Protein AF-A0A536GJN2-F1 (afdb_monomer)

Structure (mmCIF, N/CA/C/O backbone):
data_AF-A0A536GJN2-F1
#
_entry.id   AF-A0A536GJN2-F1
#
loop_
_atom_site.group_PDB
_atom_site.id
_atom_site.type_symbol
_atom_site.label_atom_id
_atom_site.label_alt_id
_atom_site.label_comp_id
_atom_site.label_asym_id
_atom_site.label_entity_id
_atom_site.label_seq_id
_atom_site.pdbx_PDB_ins_code
_atom_site.Cartn_x
_atom_site.Cartn_y
_atom_site.Cartn_z
_atom_site.occupancy
_atom_site.B_iso_or_equiv
_atom_site.auth_seq_id
_atom_site.auth_comp_id
_atom_site.auth_asym_id
_atom_site.auth_atom_id
_atom_site.pdbx_PDB_model_num
ATOM 1 N N . THR A 1 1 ? -9.965 -2.228 3.117 1.00 90.81 1 THR A N 1
ATOM 2 C CA . THR A 1 1 ? -10.489 -0.917 2.659 1.00 90.81 1 THR A CA 1
ATOM 3 C C . THR A 1 1 ? -9.369 -0.199 1.925 1.00 90.81 1 THR A C 1
ATOM 5 O O . THR A 1 1 ? -8.337 -0.822 1.730 1.00 90.81 1 THR A O 1
ATOM 8 N N . GLY A 1 2 ? -9.561 1.052 1.494 1.00 89.31 2 GLY A N 1
ATOM 9 C CA . GLY A 1 2 ? -8.434 1.968 1.272 1.00 89.31 2 GLY A CA 1
ATOM 10 C C . GLY A 1 2 ? -8.169 2.811 2.528 1.00 89.31 2 GLY A C 1
ATOM 11 O O . GLY A 1 2 ? -9.076 2.950 3.358 1.00 89.31 2 GLY A O 1
ATOM 12 N N . GLY A 1 3 ? -6.974 3.389 2.655 1.00 91.62 3 GLY A N 1
ATOM 13 C CA . GLY A 1 3 ? -6.518 4.104 3.854 1.00 91.62 3 GLY A CA 1
ATOM 14 C C . GLY A 1 3 ? -7.229 5.434 4.126 1.00 91.62 3 GLY A C 1
ATOM 15 O O . GLY A 1 3 ? -7.443 5.795 5.279 1.00 91.62 3 GLY A O 1
ATOM 16 N N . GLY A 1 4 ? -7.690 6.143 3.089 1.00 93.06 4 GLY A N 1
ATOM 17 C CA . GLY A 1 4 ? -8.359 7.448 3.237 1.00 93.06 4 GLY A CA 1
ATOM 18 C C . GLY A 1 4 ? -9.552 7.454 4.215 1.00 93.06 4 GLY A C 1
ATOM 19 O O . GLY A 1 4 ? -9.583 8.289 5.117 1.00 93.06 4 GLY A O 1
ATOM 20 N N . PRO A 1 5 ? -10.521 6.524 4.099 1.00 95.75 5 PRO A N 1
ATOM 21 C CA . PRO A 1 5 ? -11.582 6.334 5.091 1.00 95.75 5 PRO A CA 1
ATOM 22 C C . PRO A 1 5 ? -11.101 6.085 6.531 1.00 95.75 5 PRO A C 1
ATOM 24 O O . PRO A 1 5 ? -11.725 6.594 7.459 1.00 95.75 5 PRO A O 1
ATOM 27 N N . PHE A 1 6 ? -10.005 5.342 6.722 1.00 96.75 6 PHE A N 1
ATOM 28 C CA . PHE A 1 6 ? -9.405 5.115 8.041 1.00 96.75 6 PHE A CA 1
ATOM 29 C C . PHE A 1 6 ? -8.799 6.413 8.600 1.00 96.75 6 PHE A C 1
ATOM 31 O O . PHE A 1 6 ? -9.119 6.799 9.721 1.00 96.75 6 PHE A O 1
ATOM 38 N N . GLU A 1 7 ? -8.012 7.138 7.800 1.00 95.31 7 GLU A N 1
ATOM 39 C CA . GLU A 1 7 ? -7.419 8.430 8.178 1.00 95.31 7 GLU A CA 1
ATOM 40 C C . GLU A 1 7 ? -8.494 9.457 8.581 1.00 95.31 7 GLU A C 1
ATOM 42 O O . GLU A 1 7 ? -8.398 10.109 9.623 1.00 95.31 7 GLU A O 1
ATOM 47 N N . VAL A 1 8 ? -9.588 9.542 7.812 1.00 95.75 8 VAL A N 1
ATOM 48 C CA . VAL A 1 8 ? -10.746 10.391 8.144 1.00 95.75 8 VAL A CA 1
ATOM 49 C C . VAL A 1 8 ? -11.408 9.960 9.457 1.00 95.75 8 VAL A C 1
ATOM 51 O O . VAL A 1 8 ? -11.747 10.821 10.272 1.00 95.75 8 VAL A O 1
ATOM 54 N N . ALA A 1 9 ? -11.581 8.656 9.695 1.00 96.44 9 ALA A N 1
ATOM 55 C CA . ALA A 1 9 ? -12.164 8.154 10.937 1.00 96.44 9 ALA A CA 1
ATOM 56 C C . ALA A 1 9 ? -11.278 8.460 12.156 1.00 96.44 9 ALA A C 1
ATOM 58 O O . ALA A 1 9 ? -11.794 8.889 13.189 1.00 96.44 9 ALA A O 1
ATOM 59 N N . VAL A 1 10 ? -9.955 8.315 12.033 1.00 95.50 10 VAL A N 1
ATOM 60 C CA . VAL A 1 10 ? -8.992 8.681 13.084 1.00 95.50 10 VAL A CA 1
ATOM 61 C C . VAL A 1 10 ? -9.057 10.179 13.385 1.00 95.50 10 VAL A C 1
ATOM 63 O O . VAL A 1 10 ? -9.263 10.556 14.540 1.00 95.50 10 VAL A O 1
ATOM 66 N N . ALA A 1 11 ? -8.976 11.038 12.364 1.00 94.62 11 ALA A N 1
ATOM 67 C CA . ALA A 1 11 ? -9.005 12.493 12.532 1.00 94.62 11 ALA A CA 1
ATOM 68 C C . ALA A 1 11 ? -10.330 13.031 13.114 1.00 94.62 11 ALA A C 1
ATOM 70 O O . ALA A 1 11 ? -10.356 14.119 13.689 1.00 94.62 11 ALA A O 1
ATOM 71 N N . GLN A 1 12 ? -11.429 12.278 12.993 1.00 95.81 12 GLN A N 1
ATOM 72 C CA . GLN A 1 12 ? -12.734 12.606 13.586 1.00 95.81 12 GLN A CA 1
ATOM 73 C C . GLN A 1 12 ? -12.992 11.916 14.942 1.00 95.81 12 GLN A C 1
ATOM 75 O O . GLN A 1 12 ? -14.068 12.083 15.524 1.00 95.81 12 GLN A O 1
ATOM 80 N N . GLY A 1 13 ? -12.041 11.128 15.458 1.00 95.81 13 GLY A N 1
ATOM 81 C CA . G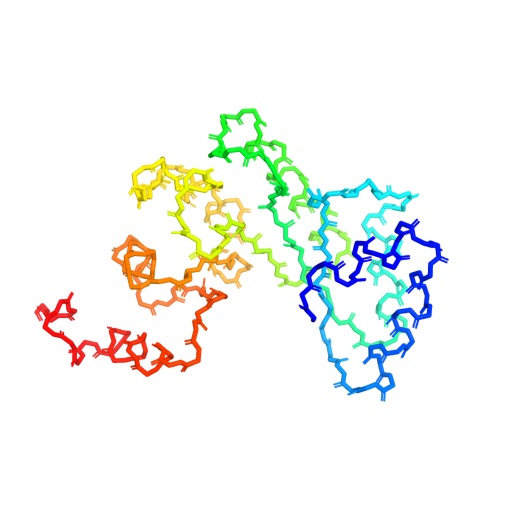LY A 1 13 ? -12.214 10.352 16.691 1.00 95.81 13 GLY A CA 1
ATOM 82 C C . GLY A 1 13 ? -13.281 9.253 16.585 1.00 95.81 13 GLY A C 1
ATOM 83 O O . GLY A 1 13 ? -13.889 8.898 17.588 1.00 95.81 13 GLY A O 1
ATOM 84 N N . GLN A 1 14 ? -13.536 8.748 15.374 1.00 97.50 14 GLN A N 1
ATOM 85 C CA . GLN A 1 14 ? -14.553 7.739 15.042 1.00 97.50 14 GLN A CA 1
ATOM 86 C C . GLN A 1 14 ? -13.942 6.376 14.665 1.00 97.50 14 GLN A C 1
ATOM 88 O O . GLN A 1 14 ? -14.593 5.580 13.991 1.00 97.50 14 GLN A O 1
ATOM 93 N N . LEU A 1 15 ? -12.691 6.100 15.059 1.00 97.00 15 LEU A N 1
ATOM 94 C CA . LEU A 1 15 ? -11.979 4.880 14.660 1.00 97.00 15 LEU A CA 1
ATOM 95 C C . LEU A 1 15 ? -12.752 3.604 15.031 1.00 97.00 15 LEU A C 1
ATOM 97 O O . LEU A 1 15 ? -12.965 2.772 14.159 1.00 97.00 15 LEU A O 1
ATOM 101 N N . GLU A 1 16 ? -13.230 3.463 16.270 1.00 98.06 16 GLU A N 1
ATOM 102 C CA . G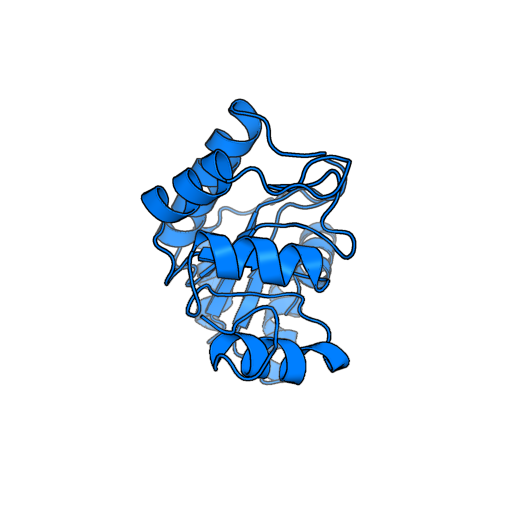LU A 1 16 ? -14.002 2.277 16.681 1.00 98.06 16 GLU A CA 1
ATOM 103 C C . GLU A 1 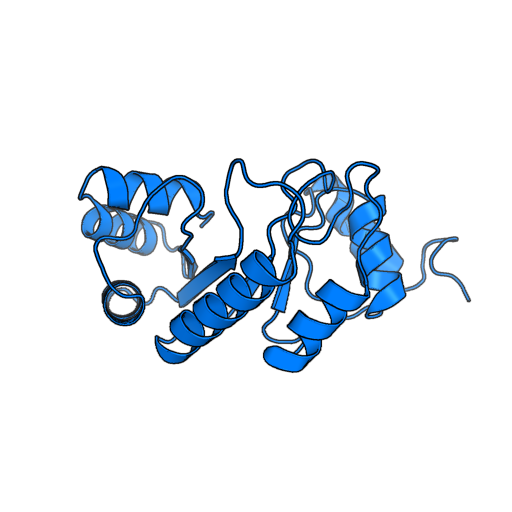16 ? -15.256 2.074 15.818 1.00 98.06 16 GLU A C 1
ATOM 105 O O . GLU A 1 16 ? -15.437 0.995 15.263 1.00 98.06 16 GLU A O 1
ATOM 110 N N . ALA A 1 17 ? -16.043 3.131 15.589 1.00 98.44 17 ALA A N 1
ATOM 111 C CA . ALA A 1 17 ? -17.248 3.077 14.758 1.00 98.44 17 ALA A CA 1
ATOM 112 C C . ALA A 1 17 ? -16.954 2.776 13.272 1.00 98.44 17 ALA A C 1
ATOM 114 O O . ALA A 1 17 ? -17.776 2.172 12.585 1.00 98.44 17 ALA A O 1
ATOM 115 N N . TYR A 1 18 ? -15.782 3.172 12.762 1.00 98.25 18 TYR A N 1
ATOM 116 C CA . TYR A 1 18 ? -15.304 2.777 11.433 1.00 98.25 18 TYR A CA 1
ATOM 117 C C . TYR A 1 18 ? -14.934 1.290 11.374 1.00 98.25 18 TYR A C 1
ATOM 119 O O . TYR A 1 18 ? -15.240 0.628 10.382 1.00 98.25 18 TYR A O 1
ATOM 127 N N . LEU A 1 19 ? -14.304 0.758 12.425 1.00 98.50 19 LEU A N 1
ATOM 128 C CA . LEU A 1 19 ? -13.967 -0.662 12.521 1.00 98.50 19 LEU A CA 1
ATOM 129 C C . LEU A 1 19 ? -15.234 -1.522 12.668 1.00 98.50 19 LEU A C 1
ATOM 131 O O . LEU A 1 19 ? -15.365 -2.513 11.954 1.00 98.50 19 LEU A O 1
ATOM 135 N N . ASP A 1 20 ? -16.185 -1.107 13.512 1.00 98.69 20 ASP A N 1
ATOM 136 C CA . ASP A 1 20 ? -17.512 -1.731 13.640 1.00 98.69 20 ASP A CA 1
ATOM 137 C C . ASP A 1 20 ? -18.207 -1.797 12.269 1.00 98.69 20 ASP A C 1
ATOM 139 O O . ASP A 1 20 ? -18.578 -2.873 11.804 1.00 98.69 20 ASP A O 1
ATOM 143 N N . LEU A 1 21 ? -18.282 -0.661 11.560 1.00 98.38 21 LEU A N 1
ATOM 144 C CA . LEU A 1 21 ? -18.875 -0.576 10.223 1.00 98.38 21 LEU A CA 1
ATOM 145 C C . LEU A 1 21 ? -18.157 -1.461 9.189 1.00 98.38 21 LEU A C 1
ATOM 147 O O . LEU A 1 21 ? -18.808 -2.000 8.296 1.00 98.38 21 LEU A O 1
ATOM 151 N N . CYS A 1 22 ? -16.832 -1.619 9.272 1.00 98.50 22 CYS A N 1
ATOM 152 C CA . CYS A 1 22 ? -16.108 -2.514 8.367 1.00 98.50 22 CYS A CA 1
ATOM 153 C C . CYS A 1 22 ? -16.500 -3.982 8.590 1.00 98.50 22 CYS A C 1
ATOM 155 O O . CYS A 1 22 ? -16.776 -4.686 7.616 1.00 98.50 22 CYS A O 1
ATOM 157 N N . ALA A 1 23 ? -16.576 -4.420 9.849 1.00 98.25 23 ALA A N 1
ATOM 158 C CA . ALA A 1 23 ? -16.984 -5.778 10.201 1.00 98.25 23 ALA A CA 1
ATOM 159 C C . ALA A 1 23 ? -18.462 -6.048 9.851 1.00 98.25 23 ALA A C 1
ATOM 161 O O . ALA A 1 23 ? -18.759 -7.055 9.208 1.00 98.25 23 ALA A O 1
ATOM 162 N N . ASP A 1 24 ? -19.372 -5.114 10.156 1.00 98.44 24 ASP A N 1
ATOM 163 C CA . ASP A 1 24 ? -20.803 -5.197 9.806 1.00 98.44 24 ASP A CA 1
ATOM 164 C C . ASP A 1 24 ? -21.046 -5.299 8.285 1.00 98.44 24 ASP A C 1
ATOM 166 O O . ASP A 1 24 ? -22.014 -5.917 7.837 1.00 98.44 24 ASP A O 1
ATOM 170 N N . LEU A 1 25 ? -20.161 -4.711 7.470 1.00 98.06 25 LEU A N 1
ATOM 171 C CA . LEU A 1 25 ? -20.189 -4.808 6.005 1.00 98.06 25 LEU A CA 1
ATOM 172 C C . LEU A 1 25 ? -19.527 -6.086 5.452 1.00 98.06 25 LEU A C 1
ATOM 174 O O . LEU A 1 25 ? -19.515 -6.279 4.234 1.00 98.06 25 LEU A O 1
ATOM 178 N N . GLY A 1 26 ? -18.977 -6.955 6.306 1.00 97.88 26 GLY A N 1
ATOM 179 C CA . GLY A 1 26 ? -18.289 -8.183 5.900 1.00 97.88 26 GLY A CA 1
ATOM 180 C C . GLY A 1 26 ? -16.928 -7.950 5.234 1.00 97.88 26 GLY A C 1
ATOM 181 O O . GLY A 1 26 ? -16.465 -8.794 4.465 1.00 97.88 26 GLY A O 1
ATOM 182 N N . ILE A 1 27 ? -16.285 -6.807 5.491 1.00 98.19 27 ILE A N 1
ATOM 183 C CA . ILE A 1 27 ? -14.902 -6.557 5.069 1.00 98.19 27 ILE A CA 1
ATOM 184 C C . ILE A 1 27 ? -13.978 -7.347 6.001 1.00 98.19 27 ILE A C 1
ATOM 186 O O . ILE A 1 27 ? -14.112 -7.245 7.210 1.00 98.19 27 ILE A O 1
ATOM 190 N N . THR A 1 28 ? -13.017 -8.096 5.456 1.00 97.75 28 THR A N 1
ATOM 191 C CA . THR A 1 28 ? -12.067 -8.902 6.254 1.00 97.75 28 THR A CA 1
ATOM 192 C C . THR A 1 28 ? -10.716 -8.225 6.485 1.00 97.75 28 THR A C 1
ATOM 194 O O . THR A 1 28 ? -9.928 -8.698 7.296 1.00 97.75 28 THR A O 1
ATOM 197 N N . ARG A 1 29 ? -10.413 -7.140 5.759 1.00 98.12 29 ARG A N 1
ATOM 198 C CA . ARG A 1 29 ? -9.131 -6.426 5.839 1.00 98.12 29 ARG A CA 1
ATOM 199 C C . ARG A 1 29 ? -9.313 -4.921 5.691 1.00 98.12 29 ARG A C 1
ATOM 201 O O . ARG A 1 29 ? -9.929 -4.453 4.724 1.00 98.12 29 ARG A O 1
ATOM 208 N N . ILE A 1 30 ? -8.739 -4.155 6.612 1.00 98.06 30 ILE A N 1
ATOM 209 C CA . ILE A 1 30 ? -8.630 -2.695 6.523 1.00 98.06 30 ILE A CA 1
ATOM 210 C C . ILE A 1 30 ? -7.241 -2.270 6.052 1.00 98.06 30 ILE A C 1
ATOM 212 O O . ILE A 1 30 ? -6.268 -3.003 6.209 1.00 98.06 30 ILE A O 1
ATOM 216 N N . GLU A 1 31 ? -7.167 -1.073 5.483 1.00 97.56 31 GLU A N 1
ATOM 217 C CA . GLU A 1 31 ? -5.908 -0.389 5.206 1.00 97.56 31 GLU A CA 1
ATOM 218 C C . GLU A 1 31 ? -5.743 0.774 6.181 1.00 97.56 31 GLU A C 1
ATOM 220 O O . GLU A 1 31 ? -6.648 1.598 6.326 1.00 97.56 31 GLU A O 1
ATOM 225 N N . CYS A 1 32 ? -4.594 0.814 6.847 1.00 96.44 32 CYS A N 1
ATOM 226 C CA . CYS A 1 32 ? -4.162 1.917 7.694 1.00 96.44 32 CYS A CA 1
ATOM 227 C C . CYS A 1 32 ? -3.077 2.729 6.970 1.00 96.44 32 CYS A C 1
ATOM 229 O O . CYS A 1 32 ? -2.330 2.181 6.166 1.00 96.44 32 CYS A O 1
ATOM 231 N N . GLY A 1 33 ? -2.951 4.019 7.276 1.00 91.44 33 GLY A N 1
ATOM 232 C CA . GLY A 1 33 ? -1.948 4.900 6.671 1.00 91.44 33 GLY A CA 1
ATOM 233 C C . GLY A 1 33 ? -1.790 6.205 7.451 1.00 91.44 33 GLY A C 1
ATOM 234 O O . GLY A 1 33 ? -2.646 6.536 8.269 1.00 91.44 33 GLY A O 1
ATOM 235 N N . GLU A 1 34 ? -0.705 6.934 7.186 1.00 85.44 34 GLU A N 1
ATOM 236 C CA . GLU A 1 34 ? -0.392 8.257 7.768 1.00 85.44 34 GLU A CA 1
ATOM 237 C C . GLU A 1 34 ? -0.169 9.287 6.645 1.00 85.44 34 GLU A C 1
ATOM 239 O O . GLU A 1 34 ? 0.819 10.021 6.600 1.00 85.44 34 GLU A O 1
ATOM 244 N N . GLY A 1 35 ? -1.066 9.267 5.656 1.00 83.12 35 GLY A N 1
ATOM 245 C CA . GLY A 1 35 ? -0.920 9.992 4.405 1.00 83.12 35 GLY A CA 1
ATOM 246 C C . GLY A 1 35 ? -1.114 11.502 4.540 1.00 83.12 35 GLY A C 1
ATOM 247 O O . GLY A 1 35 ? -0.343 12.286 3.989 1.00 83.12 35 GLY A O 1
ATOM 248 N N . PHE A 1 36 ? -2.162 11.906 5.250 1.00 82.81 36 PHE A N 1
ATOM 249 C CA . PHE A 1 36 ? -2.565 13.297 5.480 1.00 82.81 36 PHE A CA 1
ATOM 250 C C . PHE A 1 36 ? -3.034 13.552 6.924 1.00 82.81 36 PHE A C 1
ATOM 252 O O . PHE A 1 36 ? -3.508 14.647 7.234 1.00 82.81 36 PHE A O 1
ATOM 259 N N . THR A 1 37 ? -2.898 12.559 7.807 1.00 82.25 37 THR A N 1
ATOM 260 C CA . THR A 1 37 ? -3.274 12.619 9.226 1.00 82.25 37 THR A CA 1
ATOM 261 C C . THR A 1 37 ? -2.176 12.033 10.119 1.00 82.25 37 THR A C 1
ATOM 263 O O . THR A 1 37 ? -1.432 11.152 9.698 1.00 82.25 37 THR A O 1
ATOM 266 N N . GLU A 1 38 ? -2.071 12.533 11.353 1.00 83.75 38 GLU A N 1
ATOM 267 C CA . GLU A 1 38 ? -1.204 11.972 12.401 1.00 83.75 38 GLU A CA 1
ATOM 268 C C . GLU A 1 38 ? -1.977 10.931 13.224 1.00 83.75 38 GLU A C 1
ATOM 270 O O . GLU A 1 38 ? -3.132 11.173 13.593 1.00 83.75 38 GLU A O 1
ATOM 275 N N . LEU A 1 39 ? -1.351 9.804 13.583 1.00 87.31 39 LEU A N 1
ATOM 276 C CA . LEU A 1 39 ? -2.002 8.800 14.431 1.00 87.31 39 LEU A CA 1
ATOM 277 C C . LEU A 1 39 ? -1.863 9.106 15.937 1.00 87.31 39 LEU A C 1
ATOM 279 O O . LEU A 1 39 ? -0.759 9.065 16.484 1.00 87.31 39 LEU A O 1
ATOM 283 N N . PRO A 1 40 ? -2.976 9.293 16.680 1.00 88.69 40 PRO A N 1
ATOM 284 C CA . PRO A 1 40 ? -2.956 9.456 18.138 1.00 88.69 40 PRO A CA 1
ATOM 285 C C . PRO A 1 40 ? -2.749 8.124 18.886 1.00 88.69 40 PRO A C 1
ATOM 287 O O . PRO A 1 40 ? -2.658 8.096 20.117 1.00 88.69 40 PRO A O 1
ATOM 290 N N . HIS A 1 41 ? -2.709 7.002 18.164 1.00 90.75 41 HIS A N 1
ATOM 291 C CA . HIS A 1 41 ? -2.594 5.651 18.701 1.00 90.75 41 HIS A CA 1
ATOM 292 C C . HIS A 1 41 ? -1.422 4.919 18.051 1.00 90.75 41 HIS A C 1
ATOM 294 O O . HIS A 1 41 ? -1.175 5.049 16.857 1.00 90.75 41 HIS A O 1
ATOM 300 N N . LYS A 1 42 ? -0.711 4.103 18.835 1.00 95.56 42 LYS A N 1
ATOM 301 C CA . LYS A 1 42 ? 0.378 3.271 18.307 1.00 95.56 42 LYS A CA 1
ATOM 302 C C . LYS A 1 42 ? -0.190 2.149 17.422 1.00 95.56 42 LYS A C 1
ATOM 304 O O . LYS A 1 42 ? -1.256 1.632 17.770 1.00 95.56 42 LYS A O 1
ATOM 309 N N . PRO A 1 43 ? 0.548 1.676 16.397 1.00 97.00 43 PRO A N 1
ATOM 310 C CA . PRO A 1 43 ? 0.138 0.567 15.529 1.00 97.00 43 PRO A CA 1
ATOM 311 C C . PRO A 1 43 ? -0.466 -0.626 16.283 1.00 97.00 43 PRO A C 1
ATOM 313 O O . PRO A 1 43 ? -1.572 -1.056 15.977 1.00 97.00 43 PRO A O 1
ATOM 316 N N . ARG A 1 44 ? 0.184 -1.081 17.366 1.00 98.12 44 ARG A N 1
ATOM 317 C CA . ARG A 1 44 ? -0.290 -2.190 18.222 1.00 98.12 44 ARG A CA 1
ATOM 318 C C . ARG A 1 44 ? -1.700 -1.987 18.787 1.00 98.12 44 ARG A C 1
ATOM 320 O O . ARG A 1 44 ? -2.443 -2.953 18.896 1.00 98.12 44 ARG A O 1
ATOM 327 N N . THR A 1 45 ? -2.073 -0.760 19.148 1.00 97.88 45 THR A N 1
ATOM 328 C CA . THR A 1 45 ? -3.419 -0.450 19.656 1.00 97.88 45 THR A CA 1
ATOM 329 C C . THR A 1 45 ? -4.451 -0.506 18.530 1.00 97.88 45 THR A C 1
ATOM 331 O O . THR A 1 45 ? -5.532 -1.051 18.720 1.00 97.88 45 THR A O 1
ATOM 334 N N . ILE A 1 46 ? -4.102 0.004 17.346 1.00 97.62 46 ILE A N 1
ATOM 335 C CA . ILE A 1 46 ? -4.984 0.020 16.171 1.00 97.62 46 ILE A CA 1
ATOM 336 C C . ILE A 1 46 ? -5.223 -1.407 15.660 1.00 97.62 46 ILE A C 1
ATOM 338 O O . ILE A 1 46 ? -6.370 -1.807 15.476 1.00 97.62 46 ILE A O 1
ATOM 342 N N . VAL A 1 47 ? -4.155 -2.197 15.512 1.00 98.38 47 VAL A N 1
ATOM 343 C CA . VAL A 1 47 ? -4.231 -3.604 15.091 1.00 98.38 47 VAL A CA 1
ATOM 344 C C . VAL A 1 47 ? -4.997 -4.452 16.112 1.00 98.38 47 VAL A C 1
ATOM 346 O O . VAL A 1 47 ? -5.787 -5.299 15.711 1.00 98.38 47 VAL A O 1
ATOM 349 N N . GLN A 1 48 ? -4.857 -4.197 17.421 1.00 98.50 48 GLN A N 1
ATOM 350 C CA . GLN A 1 48 ? -5.671 -4.883 18.431 1.00 98.50 48 GLN A CA 1
ATOM 351 C C . GLN A 1 48 ? -7.172 -4.607 18.236 1.00 98.50 48 GLN A C 1
ATOM 353 O O . GLN A 1 48 ? -7.946 -5.556 18.151 1.00 98.50 48 GLN A O 1
ATOM 358 N N . MET A 1 49 ? -7.583 -3.339 18.104 1.00 98.31 49 MET A N 1
ATOM 359 C CA . MET A 1 49 ? -9.000 -2.979 17.918 1.00 98.31 49 MET A CA 1
ATOM 360 C C . MET A 1 49 ? -9.595 -3.530 16.610 1.00 98.31 49 MET A C 1
ATOM 362 O O . MET A 1 49 ? -10.806 -3.749 16.537 1.00 98.31 49 MET A O 1
ATOM 366 N N . ALA A 1 50 ? -8.760 -3.750 15.588 1.00 98.44 50 ALA A N 1
ATOM 367 C CA . ALA A 1 50 ? -9.132 -4.407 14.337 1.00 98.44 50 ALA A CA 1
ATOM 368 C C . ALA A 1 50 ? -9.273 -5.935 14.512 1.00 98.44 50 ALA A C 1
ATOM 370 O O . ALA A 1 50 ? -10.309 -6.502 14.168 1.00 98.44 50 ALA A O 1
ATOM 371 N N . HIS A 1 51 ? -8.292 -6.600 15.134 1.00 98.50 51 HIS A N 1
ATOM 372 C CA . HIS A 1 51 ? -8.337 -8.040 15.418 1.00 98.50 51 HIS A CA 1
ATOM 373 C C . HIS A 1 51 ? -9.481 -8.437 16.368 1.00 98.50 51 HIS A C 1
ATOM 375 O O . HIS A 1 51 ? -10.054 -9.512 16.209 1.00 98.50 51 HIS A O 1
ATOM 381 N N . GLU A 1 52 ? -9.880 -7.563 17.298 1.00 98.50 52 GLU A N 1
ATOM 382 C CA . GLU A 1 52 ? -11.080 -7.727 18.142 1.00 98.50 52 GLU A CA 1
ATOM 383 C C . GLU A 1 52 ? -12.398 -7.793 17.337 1.00 98.50 52 GLU A C 1
ATOM 385 O O . GLU A 1 52 ? -13.431 -8.178 17.883 1.00 98.50 52 GLU A O 1
ATOM 390 N N . ARG A 1 53 ? -12.357 -7.449 16.043 1.00 98.44 53 ARG A N 1
ATOM 391 C CA . ARG A 1 53 ? -13.472 -7.448 15.081 1.00 98.44 53 ARG A CA 1
ATOM 392 C C . ARG A 1 53 ? -13.209 -8.354 13.868 1.00 98.44 53 ARG A C 1
ATOM 394 O O . ARG A 1 53 ? -13.846 -8.196 12.833 1.00 98.44 53 ARG A O 1
ATOM 401 N N . GLU A 1 54 ? -12.241 -9.268 13.985 1.00 98.31 54 GLU A N 1
ATOM 402 C CA . GLU A 1 54 ? -11.798 -10.187 12.920 1.00 98.31 54 GLU A CA 1
ATOM 403 C C . GLU A 1 54 ? -11.267 -9.482 11.644 1.00 98.31 54 GLU A C 1
ATOM 405 O O . GLU A 1 54 ? -11.198 -10.085 10.573 1.00 98.31 54 GLU A O 1
ATOM 410 N N . LEU A 1 55 ? -10.837 -8.214 11.757 1.00 98.62 55 LEU A N 1
ATOM 411 C CA . LEU A 1 55 ? -10.267 -7.419 10.662 1.00 98.62 55 LEU A CA 1
ATOM 412 C C . LEU A 1 55 ? -8.740 -7.551 10.606 1.00 98.62 55 LEU A C 1
ATOM 414 O O . LEU A 1 55 ? -8.040 -7.056 11.489 1.00 98.62 55 LEU A O 1
ATOM 418 N N . GLU A 1 56 ? -8.210 -8.125 9.527 1.00 98.56 56 GLU A N 1
ATOM 419 C CA . GLU A 1 56 ? -6.786 -8.022 9.184 1.00 98.56 56 GLU A CA 1
ATOM 420 C C . GLU A 1 56 ? -6.389 -6.561 8.887 1.00 98.56 56 GLU A C 1
ATOM 422 O O . GLU A 1 56 ? -7.208 -5.757 8.431 1.00 98.56 56 GLU A O 1
ATOM 427 N N . VAL A 1 57 ? -5.106 -6.226 9.050 1.00 98.50 57 VAL A N 1
ATOM 428 C CA . VAL A 1 57 ? -4.567 -4.891 8.736 1.00 98.50 57 VAL A CA 1
ATOM 429 C C . VAL A 1 57 ? -3.477 -4.972 7.669 1.00 98.50 57 VAL A C 1
ATOM 431 O O . VAL A 1 57 ? -2.500 -5.700 7.838 1.00 98.50 57 VAL A O 1
ATOM 434 N N . GLN A 1 58 ? -3.601 -4.176 6.606 1.00 97.94 58 GLN A N 1
ATOM 435 C CA . GLN A 1 58 ? -2.470 -3.766 5.762 1.00 97.94 58 GLN A CA 1
ATOM 436 C C . GLN A 1 58 ? -2.093 -2.310 6.068 1.00 97.94 58 GLN A C 1
ATOM 438 O O . GLN A 1 58 ? -2.957 -1.529 6.470 1.00 97.94 58 GLN A O 1
ATOM 443 N N . TYR A 1 59 ? -0.824 -1.940 5.895 1.00 97.44 59 TYR A N 1
ATOM 444 C CA . TYR A 1 59 ? -0.347 -0.574 6.145 1.00 97.44 59 TYR A CA 1
ATOM 445 C C . TYR A 1 59 ? 0.270 0.061 4.896 1.00 97.44 59 TYR A C 1
ATOM 447 O O . TYR A 1 59 ? 1.121 -0.543 4.249 1.00 97.44 59 TYR A O 1
ATOM 455 N N . GLU A 1 60 ? -0.148 1.283 4.575 1.00 95.62 60 GLU A N 1
ATOM 456 C CA . GLU A 1 60 ? 0.315 2.068 3.433 1.00 95.62 60 GLU A CA 1
ATOM 457 C C . GLU A 1 60 ? 1.468 3.009 3.817 1.00 95.62 60 GLU A C 1
ATOM 459 O O . GLU A 1 60 ? 1.390 3.794 4.764 1.00 95.62 60 GLU A O 1
ATOM 464 N N . MET A 1 61 ? 2.549 2.938 3.045 1.00 91.44 61 MET A N 1
ATOM 465 C CA . MET A 1 61 ? 3.810 3.633 3.270 1.00 91.44 61 MET A CA 1
ATOM 466 C C . MET A 1 61 ? 3.985 4.725 2.213 1.00 91.44 61 MET A C 1
ATOM 468 O O . MET A 1 61 ? 4.441 4.479 1.094 1.00 91.44 61 MET A O 1
ATOM 472 N N . GLY A 1 62 ? 3.610 5.943 2.596 1.00 81.75 62 GLY A N 1
ATOM 473 C CA . GLY A 1 62 ? 3.628 7.142 1.765 1.00 81.75 62 GLY A CA 1
ATOM 474 C C . GLY A 1 62 ? 2.977 8.329 2.486 1.00 81.75 62 GLY A C 1
ATOM 475 O O . GLY A 1 62 ? 2.555 8.199 3.636 1.00 81.75 62 GLY A O 1
ATOM 476 N N . LYS A 1 63 ? 2.937 9.496 1.833 1.00 76.44 63 LYS A N 1
ATOM 477 C CA . LYS A 1 63 ? 2.369 10.759 2.348 1.00 76.44 63 LYS A CA 1
ATOM 478 C C . LYS A 1 63 ? 1.791 11.597 1.213 1.00 76.44 63 LYS A C 1
ATOM 480 O O . LYS A 1 63 ? 2.441 11.794 0.189 1.00 76.44 63 LYS A O 1
ATOM 485 N N . LYS A 1 64 ? 0.615 12.204 1.401 1.00 70.12 64 LYS A N 1
ATOM 486 C CA . LYS A 1 64 ? -0.336 12.635 0.336 1.00 70.12 64 LYS A CA 1
ATOM 487 C C . LYS A 1 64 ? -0.374 14.293 0.112 1.00 70.12 64 LYS A C 1
ATOM 489 O O . LYS A 1 64 ? -2.073 16.014 0.013 1.00 70.12 64 LYS A O 1
ATOM 494 N N . HIS A 1 65 ? 1.027 14.342 -0.085 1.00 70.19 65 HIS A N 1
ATOM 495 C CA . HIS A 1 65 ? 1.837 15.462 -0.644 1.00 70.19 65 HIS A CA 1
ATOM 496 C C . HIS A 1 65 ? 3.371 15.382 -0.622 1.00 70.19 65 HIS A C 1
ATOM 498 O O . HIS A 1 65 ? 3.990 16.302 -1.158 1.00 70.19 65 HIS A O 1
ATOM 504 N N . GLU A 1 66 ? 4.007 14.339 -0.080 1.00 73.94 66 GLU A N 1
ATOM 505 C CA . GLU A 1 66 ? 5.454 14.174 -0.299 1.00 73.94 66 GLU A CA 1
ATOM 506 C C . GLU A 1 66 ? 5.735 13.664 -1.727 1.00 73.94 66 GLU A C 1
ATOM 508 O O . GLU A 1 66 ? 4.834 13.186 -2.436 1.00 73.94 66 GLU A O 1
ATOM 513 N N . GLY A 1 67 ? 6.974 13.882 -2.174 1.00 84.00 67 GLY A N 1
ATOM 514 C CA . GLY A 1 67 ? 7.452 13.547 -3.515 1.00 84.00 67 GLY A CA 1
ATOM 515 C C . GLY A 1 67 ? 7.939 12.095 -3.626 1.00 84.00 67 GLY A C 1
ATOM 516 O O . GLY A 1 67 ? 7.472 11.228 -2.882 1.00 84.00 67 GLY A O 1
ATOM 517 N N . PRO A 1 68 ? 8.899 11.805 -4.525 1.00 88.12 68 PRO A N 1
ATOM 518 C CA . PRO A 1 68 ? 9.680 10.574 -4.443 1.00 88.12 68 PRO A CA 1
ATOM 519 C C . PRO A 1 68 ? 10.364 10.459 -3.074 1.00 88.12 68 PRO A C 1
ATOM 521 O O . PRO A 1 68 ? 10.681 11.479 -2.454 1.00 88.12 68 PRO A O 1
ATOM 524 N N . PHE A 1 69 ? 10.638 9.234 -2.630 1.00 90.50 69 PHE A N 1
ATOM 525 C CA . PHE A 1 69 ? 11.449 8.998 -1.439 1.00 90.50 69 PHE A CA 1
ATOM 526 C C . PHE A 1 69 ? 12.837 9.650 -1.567 1.00 90.50 69 PHE A C 1
ATOM 528 O O . PHE A 1 69 ? 13.415 9.740 -2.654 1.00 90.50 69 PHE A O 1
ATOM 535 N N . THR A 1 70 ? 13.385 10.062 -0.428 1.00 91.81 70 THR A N 1
ATOM 536 C CA . THR A 1 70 ? 14.820 10.291 -0.220 1.00 91.81 70 THR A CA 1
ATOM 537 C C . THR A 1 70 ? 15.370 9.149 0.634 1.00 91.81 70 THR A C 1
ATOM 539 O O . THR A 1 70 ? 14.591 8.365 1.166 1.00 91.81 70 THR A O 1
ATOM 542 N N . GLU A 1 71 ? 16.690 9.068 0.827 1.00 91.50 71 GLU A N 1
ATOM 543 C CA . GLU A 1 71 ? 17.288 8.144 1.811 1.00 91.50 71 GLU A CA 1
ATOM 544 C C . GLU A 1 71 ? 16.603 8.247 3.187 1.00 91.50 71 GLU A C 1
ATOM 546 O O . GLU A 1 71 ? 16.191 7.250 3.765 1.00 91.50 71 GLU A O 1
ATOM 551 N N . GLU A 1 72 ? 16.405 9.477 3.668 1.00 91.31 72 GLU A N 1
ATOM 552 C CA . GLU A 1 72 ? 15.821 9.777 4.977 1.00 91.31 72 GLU A CA 1
ATOM 553 C C . GLU A 1 72 ? 14.346 9.352 5.075 1.00 91.31 72 GLU A C 1
ATOM 555 O O . GLU A 1 72 ? 13.973 8.645 6.010 1.00 91.31 72 GLU A O 1
ATOM 560 N N . SER A 1 73 ? 13.501 9.713 4.098 1.00 91.44 73 SER A N 1
ATOM 561 C CA . SER A 1 73 ? 12.079 9.334 4.142 1.00 91.44 73 SER A CA 1
ATOM 562 C C . SER A 1 73 ? 11.830 7.859 3.807 1.00 91.44 73 SER A C 1
ATOM 564 O O . SER A 1 73 ? 10.806 7.312 4.223 1.00 91.44 73 SER A O 1
ATOM 566 N N . LEU A 1 74 ? 12.771 7.203 3.119 1.00 92.50 74 LEU A N 1
ATOM 567 C CA . LEU A 1 74 ? 12.791 5.758 2.894 1.00 92.50 74 LEU A CA 1
ATOM 568 C C . LEU A 1 74 ? 13.127 4.993 4.179 1.00 92.50 74 LEU A C 1
ATOM 570 O O . LEU A 1 74 ? 12.371 4.102 4.562 1.00 92.50 74 LEU A O 1
ATOM 574 N N . ASP A 1 75 ? 14.202 5.368 4.873 1.00 94.62 75 ASP A N 1
ATOM 575 C CA . ASP A 1 75 ? 14.602 4.732 6.132 1.00 94.62 75 ASP A CA 1
ATOM 576 C C . ASP A 1 75 ? 13.518 4.932 7.218 1.00 94.62 75 ASP A C 1
ATOM 578 O O . ASP A 1 75 ? 13.185 3.994 7.948 1.00 94.62 75 ASP A O 1
ATOM 582 N N . GLU A 1 76 ? 12.864 6.105 7.274 1.00 92.94 76 GLU A N 1
ATOM 583 C CA . GLU A 1 76 ? 11.665 6.292 8.105 1.00 92.94 76 GLU A CA 1
ATOM 584 C C . GLU A 1 76 ? 10.494 5.378 7.689 1.00 92.94 76 GLU A C 1
ATOM 586 O O . GLU A 1 76 ? 9.762 4.878 8.547 1.00 92.94 76 GLU A O 1
ATOM 591 N N . ALA A 1 77 ? 10.248 5.205 6.384 1.00 93.44 77 ALA A N 1
ATOM 592 C CA . ALA A 1 77 ? 9.153 4.371 5.886 1.00 93.44 77 ALA A CA 1
ATOM 593 C C . ALA A 1 77 ? 9.384 2.890 6.217 1.00 93.44 77 ALA A C 1
ATOM 595 O O . ALA A 1 77 ? 8.447 2.221 6.651 1.00 93.44 77 ALA A O 1
ATOM 596 N N . ILE A 1 78 ? 10.627 2.415 6.111 1.00 95.69 78 ILE A N 1
ATOM 597 C CA . ILE A 1 78 ? 11.047 1.073 6.528 1.00 95.69 78 ILE A CA 1
ATOM 598 C C . ILE A 1 78 ? 10.855 0.902 8.046 1.00 95.69 78 ILE A C 1
ATOM 600 O O . ILE A 1 78 ? 10.219 -0.056 8.489 1.00 95.69 78 ILE A O 1
ATOM 604 N N . ALA A 1 79 ? 11.297 1.868 8.859 1.00 96.12 79 ALA A N 1
ATOM 605 C CA . ALA A 1 79 ? 11.097 1.831 10.310 1.00 96.12 79 ALA A CA 1
ATOM 606 C C . ALA A 1 79 ? 9.606 1.816 10.713 1.00 96.12 79 ALA A C 1
ATOM 608 O O . ALA A 1 79 ? 9.222 1.100 11.643 1.00 96.12 79 ALA A O 1
ATOM 609 N N . ARG A 1 80 ? 8.745 2.557 9.997 1.00 95.12 80 ARG A N 1
ATOM 610 C CA . ARG A 1 80 ? 7.280 2.491 10.163 1.00 95.12 80 ARG A CA 1
ATOM 611 C C . ARG A 1 80 ? 6.721 1.131 9.735 1.00 95.12 80 ARG A C 1
ATOM 613 O O . ARG A 1 80 ? 5.919 0.569 10.475 1.00 95.12 80 ARG A O 1
ATOM 620 N N . GLY A 1 81 ? 7.159 0.583 8.600 1.00 96.56 81 GLY A N 1
ATOM 621 C CA . GLY A 1 81 ? 6.749 -0.735 8.104 1.00 96.56 81 GLY A CA 1
ATOM 622 C C . GLY A 1 81 ? 6.994 -1.845 9.128 1.00 96.56 81 GLY A C 1
ATOM 623 O O . GLY A 1 81 ? 6.053 -2.537 9.519 1.00 96.56 81 GLY A O 1
ATOM 624 N N . HIS A 1 82 ? 8.218 -1.936 9.663 1.00 98.00 82 HIS A N 1
ATOM 625 C CA . HIS A 1 82 ? 8.555 -2.875 10.743 1.00 98.00 82 HIS A CA 1
ATOM 626 C C . HIS A 1 82 ? 7.671 -2.683 11.981 1.00 98.00 82 HIS A C 1
ATOM 628 O O . HIS A 1 82 ? 7.141 -3.658 12.507 1.00 98.00 82 HIS A O 1
ATOM 634 N N . ALA A 1 83 ? 7.421 -1.441 12.411 1.00 97.62 83 ALA A N 1
ATOM 635 C CA . ALA A 1 83 ? 6.566 -1.157 13.568 1.00 97.62 83 ALA A CA 1
ATOM 636 C C . ALA A 1 83 ? 5.085 -1.561 13.378 1.00 97.62 83 ALA A C 1
ATOM 638 O O . ALA A 1 83 ? 4.386 -1.799 14.370 1.00 97.62 83 ALA A O 1
ATOM 639 N N . TRP A 1 84 ? 4.601 -1.651 12.134 1.00 98.06 84 TRP A N 1
ATOM 640 C CA . TRP A 1 84 ? 3.275 -2.187 11.804 1.00 98.06 84 TRP A CA 1
ATOM 641 C C . TRP A 1 84 ? 3.263 -3.717 11.694 1.00 98.06 84 TRP A C 1
ATOM 643 O O . TRP A 1 84 ? 2.319 -4.341 12.182 1.00 98.06 84 TRP A O 1
ATOM 653 N N . LEU A 1 85 ? 4.314 -4.344 11.158 1.00 98.06 85 LEU A N 1
ATOM 654 C CA . LEU A 1 85 ? 4.459 -5.808 11.183 1.00 98.06 85 LEU A CA 1
ATOM 655 C C . LEU A 1 85 ? 4.576 -6.338 12.626 1.00 98.06 85 LEU A C 1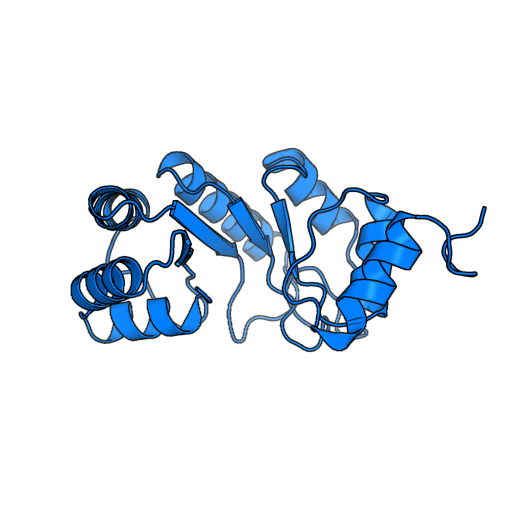
ATOM 657 O O . LEU A 1 85 ? 3.828 -7.235 13.011 1.00 98.06 85 LEU A O 1
ATOM 661 N N . ASP A 1 86 ? 5.390 -5.699 13.474 1.00 98.38 86 ASP A N 1
ATOM 662 C CA . ASP A 1 86 ? 5.509 -5.983 14.919 1.00 98.38 86 ASP A CA 1
ATOM 663 C C . ASP A 1 86 ? 4.192 -5.787 15.696 1.00 98.38 86 ASP A C 1
ATOM 665 O O . ASP A 1 86 ? 4.025 -6.295 16.814 1.00 98.38 86 ASP A O 1
ATOM 669 N N . ALA A 1 87 ? 3.255 -5.015 15.140 1.00 98.38 87 ALA A N 1
ATOM 670 C CA . ALA A 1 87 ? 1.913 -4.832 15.679 1.00 98.38 87 ALA A CA 1
ATOM 671 C C . ALA A 1 87 ? 0.925 -5.922 15.230 1.00 98.38 87 ALA A C 1
ATOM 673 O O . ALA A 1 87 ? -0.073 -6.123 15.921 1.00 98.38 87 ALA A O 1
ATOM 674 N N . GLY A 1 88 ? 1.214 -6.629 14.132 1.00 98.38 88 GLY A N 1
ATOM 675 C CA . GLY A 1 88 ? 0.372 -7.672 13.542 1.00 98.38 88 GLY A CA 1
ATOM 676 C C . GLY A 1 88 ? -0.247 -7.322 12.184 1.00 98.38 88 GLY A C 1
ATOM 677 O O . GLY A 1 88 ? -1.181 -8.006 11.776 1.00 98.38 88 GLY A O 1
ATOM 678 N N . ALA A 1 89 ? 0.227 -6.283 11.485 1.00 98.25 89 ALA A N 1
ATOM 679 C CA . ALA A 1 89 ? -0.152 -6.066 10.087 1.00 98.25 89 ALA A CA 1
ATOM 680 C C . ALA A 1 89 ? 0.358 -7.220 9.201 1.00 98.25 89 ALA A C 1
ATOM 682 O O . ALA A 1 89 ? 1.447 -7.746 9.420 1.00 98.25 89 ALA A O 1
ATOM 683 N N . VAL A 1 90 ? -0.426 -7.605 8.191 1.00 98.00 90 VAL A N 1
ATOM 684 C CA . VAL A 1 90 ? -0.168 -8.785 7.341 1.00 98.00 90 VAL A CA 1
ATOM 685 C C . VAL A 1 90 ? 0.420 -8.445 5.968 1.00 98.00 90 VAL A C 1
ATOM 687 O O . VAL A 1 90 ? 0.774 -9.345 5.211 1.00 98.00 90 VAL A O 1
ATOM 690 N N . GLN A 1 91 ? 0.481 -7.158 5.615 1.00 97.88 91 GLN A N 1
ATOM 691 C CA . GLN A 1 91 ? 0.925 -6.671 4.308 1.00 97.88 91 GLN A CA 1
ATOM 692 C C . GLN A 1 91 ? 1.330 -5.195 4.393 1.00 97.88 91 GLN A C 1
ATOM 694 O O . GLN A 1 91 ? 0.689 -4.415 5.103 1.00 97.88 91 GLN A O 1
ATOM 699 N N . LEU A 1 92 ? 2.363 -4.811 3.641 1.00 97.81 92 LEU A N 1
ATOM 700 C CA . LEU A 1 92 ? 2.834 -3.432 3.533 1.00 97.81 92 LEU A CA 1
ATOM 701 C C . LEU A 1 92 ? 2.677 -2.932 2.092 1.00 97.81 92 LEU A C 1
ATOM 703 O O . LEU A 1 92 ? 3.198 -3.549 1.166 1.00 97.81 92 LEU A O 1
ATOM 707 N N . VAL A 1 93 ? 1.967 -1.820 1.904 1.00 96.62 93 VAL A N 1
ATOM 708 C CA . VAL A 1 93 ? 1.697 -1.191 0.603 1.00 96.62 93 VAL A CA 1
ATOM 709 C C . VAL A 1 93 ? 2.641 -0.007 0.386 1.00 96.62 93 VAL A C 1
ATOM 711 O O . VAL A 1 93 ? 2.793 0.820 1.279 1.00 96.62 93 VAL A O 1
ATOM 714 N N . VAL A 1 94 ? 3.256 0.112 -0.791 1.00 94.50 94 VAL A N 1
ATOM 715 C CA . VAL A 1 94 ? 4.076 1.274 -1.187 1.00 94.50 94 VAL A CA 1
ATOM 716 C C . VAL A 1 94 ? 3.257 2.222 -2.069 1.00 94.50 94 VAL A C 1
ATOM 718 O O . VAL A 1 94 ? 2.809 1.811 -3.140 1.00 94.50 94 VAL A O 1
ATOM 721 N N . GLU A 1 95 ? 3.111 3.487 -1.655 1.00 91.94 95 GLU A N 1
ATOM 722 C CA . GLU A 1 95 ? 2.332 4.507 -2.382 1.00 91.94 95 GLU A CA 1
ATOM 723 C C . GLU A 1 95 ? 2.993 4.927 -3.716 1.00 91.94 95 GLU A C 1
ATOM 725 O O . GLU A 1 95 ? 4.175 5.277 -3.776 1.00 91.94 95 GLU A O 1
ATOM 730 N N . ALA A 1 96 ? 2.191 4.974 -4.782 1.00 92.50 96 ALA A N 1
ATOM 731 C CA . ALA A 1 96 ? 2.500 5.531 -6.101 1.00 92.50 96 ALA A CA 1
ATOM 732 C C . ALA A 1 96 ? 1.358 6.401 -6.691 1.00 92.50 96 ALA A C 1
ATOM 734 O O . ALA A 1 96 ? 1.556 7.057 -7.723 1.00 92.50 96 ALA A O 1
ATOM 735 N N . ARG A 1 97 ? 0.183 6.456 -6.038 1.00 89.50 97 ARG A N 1
ATOM 736 C CA . ARG A 1 97 ? -1.048 7.155 -6.467 1.00 89.50 97 ARG A CA 1
ATOM 737 C C . ARG A 1 97 ? -1.515 6.705 -7.860 1.00 89.50 97 ARG A C 1
ATOM 739 O O . ARG A 1 97 ? -1.007 5.757 -8.433 1.00 89.50 97 ARG A O 1
ATOM 746 N N . GLU A 1 98 ? -2.455 7.437 -8.460 1.00 89.75 98 GLU A N 1
ATOM 747 C CA . GLU A 1 98 ? -2.924 7.232 -9.846 1.00 89.75 98 GLU A CA 1
ATOM 748 C C . GLU A 1 98 ? -1.853 7.472 -10.933 1.00 89.75 98 GLU A C 1
ATOM 750 O O . GLU A 1 98 ? -1.996 7.024 -12.075 1.00 89.75 98 GLU A O 1
ATOM 755 N N . SER A 1 99 ? -0.801 8.241 -10.630 1.00 91.06 99 SER A N 1
ATOM 756 C CA . SER A 1 99 ? 0.184 8.667 -11.632 1.00 91.06 99 SER A CA 1
ATOM 757 C C . SER A 1 99 ? 1.372 7.720 -11.761 1.00 91.06 99 SER A C 1
ATOM 759 O O . SER A 1 99 ? 1.878 7.570 -12.874 1.00 91.06 99 SER A O 1
ATOM 761 N N . ALA A 1 100 ? 1.841 7.129 -10.655 1.00 93.62 100 ALA A N 1
ATOM 762 C CA . ALA A 1 100 ? 3.195 6.587 -10.534 1.00 93.62 100 ALA A CA 1
ATOM 763 C C . ALA A 1 100 ? 4.263 7.574 -11.053 1.00 93.62 100 ALA A C 1
ATOM 765 O O . ALA A 1 100 ? 5.128 7.217 -11.849 1.00 93.62 100 ALA A O 1
ATOM 766 N N . LYS A 1 101 ? 4.153 8.855 -10.659 1.00 93.81 101 LYS A N 1
ATOM 767 C CA . LYS A 1 101 ? 5.108 9.928 -11.003 1.00 93.81 101 LYS A CA 1
ATOM 768 C C . LYS A 1 101 ? 5.274 10.920 -9.864 1.00 93.81 101 LYS A C 1
ATOM 770 O O . LYS A 1 101 ? 4.282 11.509 -9.430 1.00 93.81 101 LYS A O 1
ATOM 775 N N . GLY A 1 102 ? 6.519 11.160 -9.461 1.00 92.38 102 GLY A N 1
ATOM 776 C CA . GLY A 1 102 ? 6.863 12.134 -8.426 1.00 92.38 102 GLY A CA 1
ATOM 777 C C . GLY A 1 102 ? 6.381 11.726 -7.033 1.00 92.38 102 GLY A C 1
ATOM 778 O O . GLY A 1 102 ? 5.957 12.588 -6.269 1.00 92.38 102 GLY A O 1
ATOM 779 N N . VAL A 1 103 ? 6.371 10.424 -6.733 1.00 92.19 103 VAL A N 1
ATOM 780 C CA . VAL A 1 103 ? 5.838 9.853 -5.487 1.00 92.19 103 VAL A CA 1
ATOM 781 C C . VAL A 1 103 ? 6.462 8.486 -5.207 1.00 92.19 103 VAL A C 1
ATOM 783 O O . VAL A 1 103 ? 6.626 7.681 -6.126 1.00 92.19 103 VAL A O 1
ATOM 786 N N . GLY A 1 104 ? 6.810 8.232 -3.943 1.00 91.31 104 GLY A N 1
ATOM 787 C CA . GLY A 1 104 ? 7.318 6.937 -3.490 1.00 91.31 104 GLY A CA 1
ATOM 788 C C . GLY A 1 104 ? 8.562 6.505 -4.269 1.00 91.31 104 GLY A C 1
ATOM 789 O O . GLY A 1 104 ? 9.558 7.226 -4.320 1.00 91.31 104 GLY A O 1
ATOM 790 N N . MET A 1 105 ? 8.509 5.338 -4.910 1.00 93.69 105 MET A N 1
ATOM 791 C CA . MET A 1 105 ? 9.619 4.816 -5.722 1.00 93.69 105 MET A CA 1
ATOM 792 C C . MET A 1 105 ? 9.740 5.454 -7.114 1.00 93.69 105 MET A C 1
ATOM 794 O O . MET A 1 105 ? 10.709 5.172 -7.818 1.00 93.69 105 MET A O 1
ATOM 798 N N . PHE A 1 106 ? 8.782 6.284 -7.538 1.00 96.00 106 PHE A N 1
ATOM 799 C CA . PHE A 1 106 ? 8.713 6.792 -8.907 1.00 96.00 106 PHE A CA 1
ATOM 80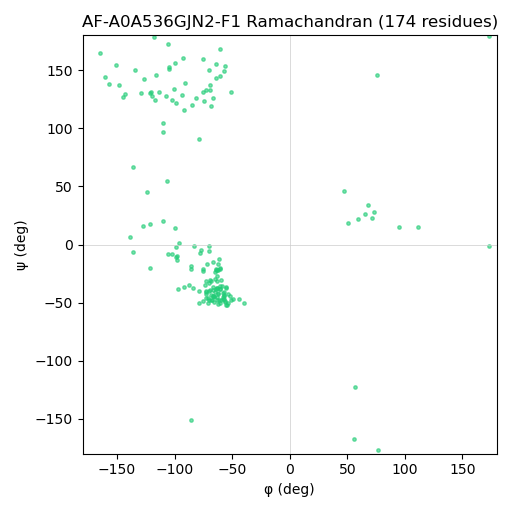0 C C . PHE A 1 106 ? 9.201 8.235 -9.042 1.00 96.00 106 PHE A C 1
ATOM 802 O O . PHE A 1 106 ? 8.655 9.166 -8.440 1.00 96.00 106 PHE A O 1
ATOM 809 N N . GLY A 1 107 ? 10.184 8.434 -9.924 1.00 94.38 107 GLY A N 1
ATOM 810 C CA . GLY A 1 107 ? 10.679 9.748 -10.326 1.00 94.38 107 GLY A CA 1
ATOM 811 C C . GLY A 1 107 ? 9.606 10.621 -10.988 1.00 94.38 107 GLY A C 1
ATOM 812 O O . GLY A 1 107 ? 8.524 10.163 -11.358 1.00 94.38 107 GLY A O 1
ATOM 813 N N . ASN A 1 108 ? 9.895 11.914 -11.162 1.00 93.06 108 ASN A N 1
ATOM 814 C CA . ASN A 1 108 ? 8.946 12.884 -11.739 1.00 93.06 108 ASN A CA 1
ATOM 815 C C . ASN A 1 108 ? 8.532 12.562 -13.192 1.00 93.06 108 ASN A C 1
ATOM 817 O O . ASN A 1 108 ? 7.486 13.010 -13.660 1.00 93.06 108 ASN A O 1
ATOM 821 N N . ASP A 1 109 ? 9.341 11.785 -13.910 1.00 93.38 109 ASP A N 1
ATOM 822 C CA . ASP A 1 109 ? 9.062 11.266 -15.249 1.00 93.38 109 ASP A CA 1
ATOM 823 C C . ASP A 1 109 ? 8.251 9.955 -15.245 1.00 93.38 109 ASP A C 1
ATOM 825 O O . ASP A 1 109 ? 7.614 9.639 -16.254 1.00 93.38 109 ASP A O 1
ATOM 829 N N . GLY A 1 110 ? 8.210 9.237 -14.120 1.00 93.69 110 GLY A N 1
ATOM 830 C CA . GLY A 1 110 ? 7.646 7.892 -13.973 1.00 93.69 110 GLY A CA 1
ATOM 831 C C . GLY A 1 110 ? 8.658 6.751 -14.101 1.00 93.69 110 GLY A C 1
ATOM 832 O O . GLY A 1 110 ? 8.249 5.607 -14.281 1.00 93.69 110 GLY A O 1
ATOM 833 N N . SER A 1 111 ? 9.960 7.038 -14.030 1.00 96.06 111 SER A N 1
ATOM 834 C CA . SER A 1 111 ? 10.994 6.009 -13.870 1.00 96.06 111 SER A CA 1
ATOM 835 C C . SER A 1 111 ? 10.925 5.376 -12.473 1.00 96.06 111 SER A C 1
ATOM 837 O O . SER A 1 111 ? 10.738 6.079 -11.479 1.00 96.06 111 SER A O 1
ATOM 839 N N . LEU A 1 112 ? 11.066 4.050 -12.391 1.00 97.25 112 LEU A N 1
ATOM 840 C CA . LEU A 1 112 ? 11.153 3.322 -11.123 1.00 97.25 112 LEU A CA 1
ATOM 841 C C . LEU A 1 112 ? 12.583 3.404 -10.573 1.00 97.25 112 LEU A C 1
ATOM 843 O O . LEU A 1 112 ? 13.530 3.018 -11.260 1.00 97.25 112 LEU A O 1
ATOM 847 N N . ASN A 1 113 ? 12.748 3.847 -9.326 1.00 96.81 113 ASN A N 1
ATOM 848 C CA . ASN A 1 113 ? 14.012 3.718 -8.609 1.00 96.81 113 ASN A CA 1
ATOM 849 C C . ASN A 1 113 ? 14.161 2.282 -8.080 1.00 96.81 113 ASN A C 1
ATOM 851 O O . ASN A 1 113 ? 13.727 1.960 -6.972 1.00 96.81 113 ASN A O 1
ATOM 855 N N . THR A 1 114 ? 14.776 1.422 -8.893 1.00 97.12 114 THR A N 1
ATOM 856 C CA . THR A 1 114 ? 14.982 0.000 -8.585 1.00 97.12 114 THR A CA 1
ATOM 857 C C . THR A 1 114 ? 15.742 -0.214 -7.280 1.00 97.12 114 THR A C 1
ATOM 859 O O . THR A 1 114 ? 15.297 -1.008 -6.467 1.00 97.12 114 THR A O 1
ATOM 862 N N . ALA A 1 115 ? 16.780 0.576 -6.989 1.00 97.00 115 ALA A N 1
ATOM 863 C CA . ALA A 1 115 ? 17.549 0.460 -5.745 1.00 97.00 115 ALA A CA 1
ATOM 864 C C . ALA A 1 115 ? 16.732 0.772 -4.471 1.00 97.00 115 ALA A C 1
ATOM 866 O O . ALA A 1 115 ? 17.111 0.365 -3.373 1.00 97.00 115 ALA A O 1
ATOM 867 N N . TYR A 1 116 ? 15.620 1.508 -4.588 1.00 95.50 116 TYR A N 1
ATOM 868 C CA . TYR A 1 116 ? 14.691 1.730 -3.472 1.00 95.50 116 TYR A CA 1
ATOM 869 C C . TYR A 1 116 ? 13.641 0.622 -3.398 1.00 95.50 116 TYR A C 1
ATOM 871 O O . TYR A 1 116 ? 13.269 0.213 -2.301 1.00 95.50 116 TYR A O 1
ATOM 879 N N . ALA A 1 117 ? 13.212 0.091 -4.546 1.00 95.81 117 ALA A N 1
ATOM 880 C CA . ALA A 1 117 ? 12.394 -1.114 -4.599 1.00 95.81 117 ALA A CA 1
ATOM 881 C C . ALA A 1 117 ? 13.125 -2.308 -3.959 1.00 95.81 117 ALA A C 1
ATOM 883 O O . ALA A 1 117 ? 12.554 -2.977 -3.099 1.00 95.81 117 ALA A O 1
ATOM 884 N N . ASP A 1 118 ? 14.392 -2.527 -4.322 1.00 97.50 118 ASP A N 1
ATOM 885 C CA . ASP A 1 118 ? 15.244 -3.600 -3.805 1.00 97.50 118 ASP A CA 1
ATOM 886 C C . ASP A 1 118 ? 15.359 -3.538 -2.280 1.00 97.50 118 ASP A C 1
ATOM 888 O O . ASP A 1 118 ? 15.096 -4.539 -1.623 1.00 97.50 118 ASP A O 1
ATOM 892 N N . ARG A 1 119 ? 15.607 -2.357 -1.692 1.00 95.69 119 ARG A N 1
ATOM 893 C CA . ARG A 1 119 ? 15.665 -2.200 -0.225 1.00 95.69 119 ARG A CA 1
ATOM 894 C C . ARG A 1 119 ? 14.368 -2.634 0.474 1.00 95.69 119 ARG A C 1
ATOM 896 O O . ARG A 1 119 ? 14.424 -3.315 1.490 1.00 95.69 119 ARG A O 1
ATOM 903 N N . PHE A 1 120 ? 13.195 -2.300 -0.074 1.00 93.94 120 PHE A N 1
ATOM 904 C CA . PHE A 1 120 ? 11.914 -2.786 0.466 1.00 93.94 120 PHE A CA 1
ATOM 905 C C . PHE A 1 120 ? 11.746 -4.309 0.303 1.00 93.94 120 PHE A C 1
ATOM 907 O O . PHE A 1 120 ? 11.185 -4.962 1.183 1.00 93.94 120 PHE A O 1
ATOM 914 N N . ALA A 1 121 ? 12.227 -4.888 -0.800 1.00 95.25 121 ALA A N 1
ATOM 915 C CA . ALA A 1 121 ? 12.197 -6.334 -1.018 1.00 95.25 121 ALA A CA 1
ATOM 916 C C . ALA A 1 121 ? 13.178 -7.094 -0.101 1.00 95.25 121 ALA A C 1
ATOM 918 O O . ALA A 1 121 ? 12.859 -8.203 0.323 1.00 95.25 121 ALA A O 1
ATOM 919 N N . GLU A 1 122 ? 14.325 -6.499 0.238 1.00 97.56 122 GLU A N 1
ATOM 920 C CA . GLU A 1 122 ? 15.314 -7.036 1.183 1.00 97.56 122 GLU A CA 1
ATOM 921 C C . GLU A 1 122 ? 14.831 -6.961 2.643 1.00 97.56 122 GLU A C 1
ATOM 923 O O . GLU A 1 122 ? 14.981 -7.934 3.381 1.00 97.56 122 GLU A O 1
ATOM 928 N N . GLU A 1 123 ? 14.214 -5.846 3.053 1.00 97.62 123 GLU A N 1
ATOM 929 C CA . GLU A 1 123 ? 13.735 -5.626 4.430 1.00 97.62 123 GLU A CA 1
ATOM 930 C C . GLU A 1 123 ? 12.469 -6.429 4.782 1.00 97.62 123 GLU A C 1
ATOM 932 O O . GLU A 1 123 ? 12.318 -6.869 5.923 1.00 97.62 123 GLU A O 1
ATOM 937 N N . PHE A 1 124 ? 11.554 -6.632 3.823 1.00 96.88 124 PHE A N 1
ATOM 938 C CA . PHE A 1 124 ? 10.229 -7.224 4.088 1.00 96.88 124 PHE A CA 1
ATOM 939 C C . PHE A 1 124 ? 9.917 -8.505 3.307 1.00 96.88 124 PHE A C 1
ATOM 941 O O . PHE A 1 124 ? 9.036 -9.265 3.711 1.00 96.88 124 PHE A O 1
ATOM 948 N N . GLY A 1 125 ? 10.609 -8.762 2.196 1.00 97.31 125 GLY A N 1
ATOM 949 C CA . GLY A 1 125 ? 10.266 -9.836 1.265 1.00 97.31 125 GLY A CA 1
ATOM 950 C C . GLY A 1 125 ? 9.060 -9.511 0.371 1.00 97.31 125 GLY A C 1
ATOM 951 O O . GLY A 1 125 ? 8.087 -8.873 0.777 1.00 97.31 125 GLY A O 1
ATOM 952 N N . LEU A 1 126 ? 9.102 -10.004 -0.870 1.00 96.50 126 LEU A N 1
ATOM 953 C CA . LEU A 1 126 ? 8.059 -9.768 -1.883 1.00 96.50 126 LEU A CA 1
ATOM 954 C C . LEU A 1 126 ? 6.700 -10.416 -1.552 1.00 96.50 126 LEU A C 1
ATOM 956 O O . LEU A 1 126 ? 5.691 -10.042 -2.146 1.00 96.50 126 LEU A O 1
ATOM 960 N N . ASP A 1 127 ? 6.649 -11.353 -0.600 1.00 95.94 127 ASP A N 1
ATOM 961 C CA . ASP A 1 127 ? 5.391 -11.936 -0.118 1.00 95.94 127 ASP A CA 1
ATOM 962 C C . ASP A 1 127 ? 4.589 -10.953 0.761 1.00 95.94 127 ASP A C 1
ATOM 964 O O . ASP A 1 127 ? 3.358 -10.977 0.747 1.00 95.94 127 ASP A O 1
ATOM 968 N N . ILE A 1 128 ? 5.277 -10.066 1.494 1.00 96.88 128 ILE A N 1
ATOM 969 C CA . ILE A 1 128 ? 4.677 -9.067 2.399 1.00 96.88 128 ILE A CA 1
ATOM 970 C C . ILE A 1 128 ? 4.556 -7.700 1.712 1.00 96.88 128 ILE A C 1
ATOM 972 O O . ILE A 1 128 ? 3.558 -7.001 1.914 1.00 96.88 128 ILE A O 1
ATOM 976 N N . ALA A 1 129 ? 5.547 -7.320 0.902 1.00 96.31 129 ALA A N 1
ATOM 977 C CA . ALA A 1 129 ? 5.544 -6.070 0.151 1.00 96.31 129 ALA A CA 1
ATOM 978 C C . ALA A 1 129 ? 4.548 -6.108 -1.024 1.00 96.31 129 ALA A C 1
ATOM 980 O O . ALA A 1 129 ? 4.517 -7.050 -1.813 1.00 96.31 129 ALA A O 1
ATOM 981 N N . MET A 1 130 ? 3.757 -5.048 -1.153 1.00 96.88 130 MET A N 1
ATOM 982 C CA . MET A 1 130 ? 2.753 -4.822 -2.191 1.00 96.88 130 MET A CA 1
ATOM 983 C C . MET A 1 130 ? 2.993 -3.432 -2.793 1.00 96.88 130 MET A C 1
ATOM 985 O O . MET A 1 130 ? 3.121 -2.454 -2.060 1.00 96.88 130 MET A O 1
ATOM 989 N N . PHE A 1 131 ? 3.049 -3.315 -4.117 1.00 97.44 131 PHE A N 1
ATOM 990 C CA . PHE A 1 131 ? 3.431 -2.062 -4.779 1.00 97.44 131 PHE A CA 1
ATOM 991 C C . PHE A 1 131 ? 2.249 -1.462 -5.551 1.00 97.44 131 PHE A C 1
ATOM 993 O O . PHE A 1 131 ? 1.604 -2.171 -6.329 1.00 97.44 131 PHE A O 1
ATOM 1000 N N . GLU A 1 132 ? 1.963 -0.164 -5.386 1.00 97.00 132 GLU A N 1
ATOM 1001 C CA . GLU A 1 132 ? 0.969 0.507 -6.231 1.00 97.00 132 GLU A CA 1
ATOM 1002 C C . GLU A 1 132 ? 1.450 0.590 -7.690 1.00 97.00 132 GLU A C 1
ATOM 1004 O O . GLU A 1 132 ? 2.525 1.111 -7.997 1.00 97.00 132 GLU A O 1
ATOM 1009 N N . ALA A 1 133 ? 0.620 0.091 -8.607 1.00 96.88 133 ALA A N 1
ATOM 1010 C CA . ALA A 1 133 ? 0.897 0.016 -10.037 1.00 96.88 133 ALA A CA 1
ATOM 1011 C C . ALA A 1 133 ? -0.331 0.461 -10.867 1.00 96.88 133 ALA A C 1
ATOM 1013 O O . ALA A 1 133 ? -0.947 -0.340 -11.584 1.00 96.88 133 ALA A O 1
ATOM 1014 N N . PRO A 1 134 ? -0.706 1.753 -10.786 1.00 95.88 134 PRO A N 1
ATOM 1015 C CA . PRO A 1 134 ? -1.938 2.315 -11.360 1.00 95.88 134 PRO A CA 1
ATOM 1016 C C . PRO A 1 134 ? -2.057 2.225 -12.888 1.00 95.88 134 PRO A C 1
ATOM 1018 O O . PRO A 1 134 ? -3.135 2.443 -13.442 1.00 95.88 134 PRO A O 1
ATOM 1021 N N . ASN A 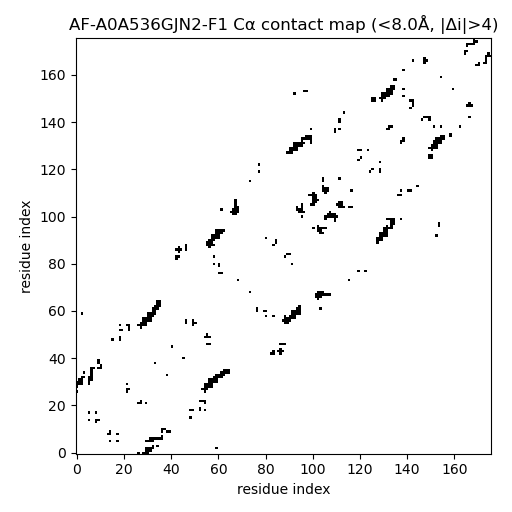1 135 ? -0.952 1.986 -13.600 1.00 95.00 135 ASN A N 1
ATOM 1022 C CA . ASN A 1 135 ? -0.893 2.101 -15.054 1.00 95.00 135 ASN A CA 1
ATOM 1023 C C . ASN A 1 135 ? 0.140 1.151 -15.676 1.00 95.00 135 ASN A C 1
ATOM 1025 O O . ASN A 1 135 ? 1.133 0.808 -15.037 1.00 95.00 135 ASN A O 1
ATOM 1029 N N . LYS A 1 136 ? -0.058 0.771 -16.947 1.00 93.06 136 LYS A N 1
ATOM 1030 C CA . LYS A 1 136 ? 0.861 -0.115 -17.690 1.00 93.06 136 LYS A CA 1
ATOM 1031 C C . LYS A 1 136 ? 2.368 0.148 -17.429 1.00 93.06 136 LYS A C 1
ATOM 1033 O O . LYS A 1 136 ? 3.047 -0.827 -17.123 1.00 93.06 136 LYS A O 1
ATOM 1038 N N . PRO A 1 137 ? 2.921 1.383 -17.503 1.00 94.75 137 PRO A N 1
ATOM 1039 C CA . PRO A 1 137 ? 4.339 1.626 -17.199 1.00 94.75 137 PRO A CA 1
ATOM 1040 C C . PRO A 1 137 ? 4.788 1.159 -15.806 1.00 94.75 137 PRO A C 1
ATOM 1042 O O . PRO A 1 137 ? 5.789 0.459 -15.702 1.00 94.75 137 PRO A O 1
ATOM 1045 N N . SER A 1 138 ? 4.043 1.498 -14.749 1.00 96.62 138 SER A N 1
ATOM 1046 C CA . SER A 1 138 ? 4.378 1.093 -13.372 1.00 96.62 138 SER A CA 1
ATOM 1047 C C . SER A 1 138 ? 4.209 -0.412 -13.145 1.00 96.62 138 SER A C 1
ATOM 1049 O O . SER A 1 138 ? 5.071 -1.042 -12.537 1.00 96.62 138 SER A O 1
ATOM 1051 N N . GLN A 1 139 ? 3.157 -1.010 -13.715 1.00 96.12 139 GLN A N 1
ATOM 1052 C CA . GLN A 1 139 ? 2.937 -2.463 -13.706 1.00 96.12 139 GLN A CA 1
ATOM 1053 C C . GLN A 1 139 ? 4.116 -3.209 -14.347 1.00 96.12 139 GLN A C 1
ATOM 1055 O O . GLN A 1 139 ? 4.587 -4.211 -13.811 1.00 96.12 139 GLN A O 1
ATOM 1060 N N . PHE A 1 140 ? 4.590 -2.716 -15.492 1.00 93.19 140 PHE A N 1
ATOM 1061 C CA . PHE A 1 140 ? 5.679 -3.326 -16.248 1.00 93.19 140 PHE A CA 1
ATOM 1062 C C . PHE A 1 140 ? 7.011 -3.167 -15.519 1.00 93.19 140 PHE A C 1
ATOM 1064 O O . PHE A 1 140 ? 7.679 -4.169 -15.303 1.00 93.19 140 PHE A O 1
ATOM 1071 N N . ALA A 1 141 ? 7.344 -1.965 -15.034 1.00 95.62 141 ALA A N 1
ATOM 1072 C CA . ALA A 1 141 ? 8.596 -1.717 -14.317 1.00 95.62 141 ALA A CA 1
ATOM 1073 C C . ALA A 1 141 ? 8.803 -2.680 -13.130 1.00 95.62 141 ALA A C 1
ATOM 1075 O O . ALA A 1 141 ? 9.890 -3.231 -12.969 1.00 95.62 141 ALA A O 1
ATOM 1076 N N . PHE A 1 142 ? 7.756 -2.956 -12.342 1.00 97.38 142 PHE A N 1
ATOM 1077 C CA . PHE A 1 142 ? 7.840 -3.945 -11.263 1.00 97.38 142 PHE A CA 1
ATOM 1078 C C . PHE A 1 142 ? 7.891 -5.398 -11.761 1.00 97.38 142 PHE A C 1
ATOM 1080 O O . PHE A 1 142 ? 8.638 -6.193 -11.197 1.00 97.38 142 PHE A O 1
ATOM 1087 N N . MET A 1 143 ? 7.128 -5.774 -12.797 1.00 95.06 143 MET A N 1
ATOM 1088 C CA . MET A 1 143 ? 7.134 -7.152 -13.324 1.00 95.06 143 MET A CA 1
ATOM 1089 C C . MET A 1 143 ? 8.381 -7.498 -14.153 1.00 95.06 143 MET A C 1
ATOM 1091 O O . MET A 1 143 ? 8.699 -8.678 -14.283 1.00 95.06 143 MET A O 1
ATOM 1095 N N . GLU A 1 144 ? 9.073 -6.503 -14.704 1.00 93.31 144 GLU A N 1
ATOM 1096 C CA . GLU A 1 144 ? 10.375 -6.637 -15.369 1.00 93.31 144 GLU A CA 1
ATOM 1097 C C . GLU A 1 144 ? 11.509 -6.723 -14.333 1.00 93.31 144 GLU A C 1
ATOM 1099 O O . GLU A 1 144 ? 12.406 -7.548 -14.482 1.00 93.31 144 GLU A O 1
ATOM 1104 N N . HIS A 1 145 ? 11.443 -5.932 -13.252 1.00 96.50 145 HIS A N 1
ATOM 1105 C CA . HIS A 1 145 ? 12.476 -5.891 -12.206 1.00 96.50 145 HIS A CA 1
ATOM 1106 C C . HIS A 1 145 ? 12.400 -7.066 -11.213 1.00 96.50 145 HIS A C 1
ATOM 1108 O O . HIS A 1 145 ? 13.390 -7.758 -10.992 1.00 96.50 145 HIS A O 1
ATOM 1114 N N . PHE A 1 146 ? 11.220 -7.342 -10.645 1.00 96.69 146 PHE A N 1
ATOM 1115 C CA . PHE A 1 146 ? 11.003 -8.426 -9.668 1.00 96.69 146 PHE A CA 1
ATOM 1116 C C . PHE A 1 146 ? 10.408 -9.707 -10.268 1.00 96.69 146 PHE A C 1
ATOM 1118 O O . PHE A 1 146 ? 10.194 -10.699 -9.565 1.00 96.69 146 PHE A O 1
ATOM 1125 N N . GLY A 1 147 ? 10.106 -9.709 -11.565 1.00 94.06 147 GLY A N 1
ATOM 1126 C CA . GLY A 1 147 ? 9.479 -10.843 -12.228 1.00 94.06 147 GLY A CA 1
ATOM 1127 C C . GLY A 1 147 ? 7.977 -10.991 -11.949 1.00 94.06 147 GLY A C 1
ATOM 1128 O O . GLY A 1 147 ? 7.314 -10.207 -11.270 1.00 94.06 147 GLY A O 1
ATOM 1129 N N . ARG A 1 148 ? 7.412 -12.065 -12.505 1.00 93.00 148 ARG A N 1
ATOM 1130 C CA . ARG A 1 148 ? 5.961 -12.254 -12.717 1.00 93.00 148 ARG A CA 1
ATOM 1131 C C . ARG A 1 148 ? 5.122 -12.480 -11.459 1.00 93.00 148 ARG A C 1
ATOM 1133 O O . ARG A 1 148 ? 3.897 -12.552 -11.565 1.00 93.00 148 ARG A O 1
ATOM 1140 N N . HIS A 1 149 ? 5.748 -12.607 -10.293 1.00 93.50 149 HIS A N 1
ATOM 1141 C CA . HIS A 1 149 ? 5.080 -12.929 -9.029 1.00 93.50 149 HIS A CA 1
ATOM 1142 C C . HIS A 1 149 ? 4.955 -11.737 -8.073 1.00 93.50 149 HIS A C 1
ATOM 1144 O O . HIS A 1 149 ? 4.203 -11.838 -7.113 1.00 93.50 149 HIS A O 1
ATOM 1150 N N . VAL A 1 150 ? 5.580 -10.591 -8.378 1.00 97.19 150 VAL A N 1
ATOM 1151 C CA . VAL A 1 150 ? 5.469 -9.359 -7.576 1.00 97.19 150 VAL A CA 1
ATOM 1152 C C . VAL A 1 150 ? 4.013 -8.976 -7.289 1.00 97.19 150 VAL A C 1
ATOM 1154 O O . VAL A 1 150 ? 3.173 -8.944 -8.198 1.00 97.19 150 VAL A O 1
ATOM 1157 N N . HIS A 1 151 ? 3.700 -8.679 -6.031 1.00 97.44 151 HIS A N 1
ATOM 1158 C CA . HIS A 1 151 ? 2.371 -8.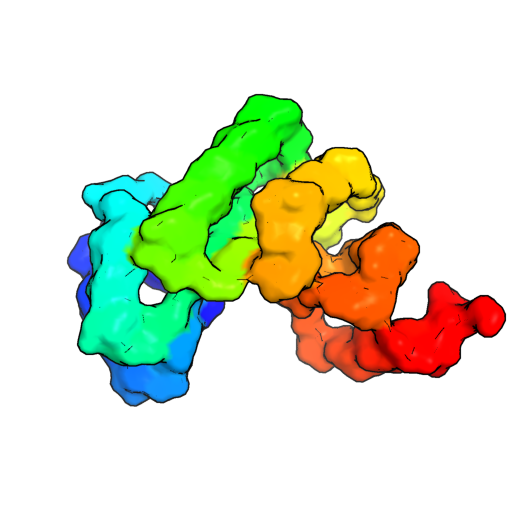241 -5.622 1.00 97.44 151 HIS A CA 1
ATOM 1159 C C . HIS A 1 151 ? 2.120 -6.787 -6.053 1.00 97.44 151 HIS A C 1
ATOM 1161 O O . HIS A 1 151 ? 2.883 -5.887 -5.712 1.00 97.44 151 HIS A O 1
ATOM 1167 N N . LEU A 1 152 ? 1.051 -6.564 -6.828 1.00 97.50 152 LEU A N 1
ATOM 1168 C CA . LEU A 1 152 ? 0.674 -5.251 -7.363 1.00 97.50 152 LEU A CA 1
ATOM 1169 C C . LEU A 1 152 ? -0.737 -4.863 -6.909 1.00 97.50 152 LEU A C 1
ATOM 1171 O O . LEU A 1 152 ? -1.675 -5.641 -7.102 1.00 97.50 152 LEU A O 1
ATOM 1175 N N . CYS A 1 153 ? -0.894 -3.648 -6.385 1.00 96.56 153 CYS A N 1
ATOM 1176 C CA . CYS A 1 153 ? -2.179 -3.045 -6.027 1.00 96.56 153 CYS A CA 1
ATOM 1177 C C . CYS A 1 153 ? -2.449 -1.765 -6.837 1.00 96.56 153 CYS A C 1
ATOM 1179 O O . CYS A 1 153 ? -1.681 -1.392 -7.724 1.00 96.56 153 CYS A O 1
ATOM 1181 N N . ASN A 1 154 ? -3.613 -1.151 -6.599 1.00 95.81 154 ASN A N 1
ATOM 1182 C CA . ASN A 1 154 ? -4.184 -0.046 -7.384 1.00 95.81 154 ASN A CA 1
ATOM 1183 C C . ASN A 1 154 ? -4.247 -0.294 -8.914 1.00 95.81 154 ASN A C 1
ATOM 1185 O O . ASN A 1 154 ? -4.404 0.620 -9.717 1.00 95.81 154 ASN A O 1
ATOM 1189 N N . VAL A 1 155 ? -4.157 -1.558 -9.346 1.00 96.75 155 VAL A N 1
ATOM 1190 C CA . VAL A 1 155 ? -4.342 -1.945 -10.748 1.00 96.75 155 VAL A CA 1
ATOM 1191 C C . VAL A 1 155 ? -5.807 -1.734 -11.119 1.00 96.75 155 VAL A C 1
ATOM 1193 O O . VAL A 1 155 ? -6.703 -2.357 -10.544 1.00 96.75 155 VAL A O 1
ATOM 1196 N N . ARG A 1 156 ? -6.052 -0.871 -12.107 1.00 94.94 156 ARG A N 1
ATOM 1197 C CA . ARG A 1 156 ? -7.403 -0.556 -12.584 1.00 94.94 156 ARG A CA 1
ATOM 1198 C C . ARG A 1 156 ? -8.122 -1.797 -13.115 1.00 94.94 156 ARG A C 1
ATOM 1200 O O . ARG A 1 156 ? -7.507 -2.671 -13.730 1.00 94.94 156 ARG A O 1
ATOM 1207 N N . LEU A 1 157 ? -9.438 -1.861 -12.910 1.00 95.50 157 LEU A N 1
ATOM 1208 C CA . L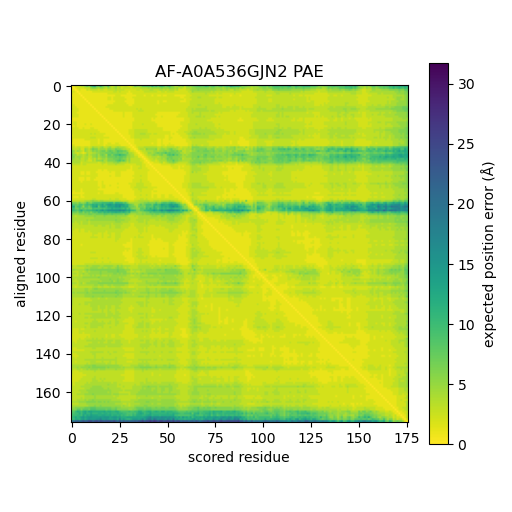EU A 1 157 ? -10.253 -3.046 -13.211 1.00 95.50 157 LEU A CA 1
ATOM 1209 C C . LEU A 1 157 ? -10.171 -3.462 -14.690 1.00 95.50 157 LEU A C 1
ATOM 1211 O O . LEU A 1 157 ? -10.132 -4.652 -14.998 1.00 95.50 157 LEU A O 1
ATOM 1215 N N . GLU A 1 158 ? -10.079 -2.493 -15.602 1.00 95.44 158 GLU A N 1
ATOM 1216 C CA . GLU A 1 158 ? -9.898 -2.710 -17.038 1.00 95.44 158 GLU A CA 1
ATOM 12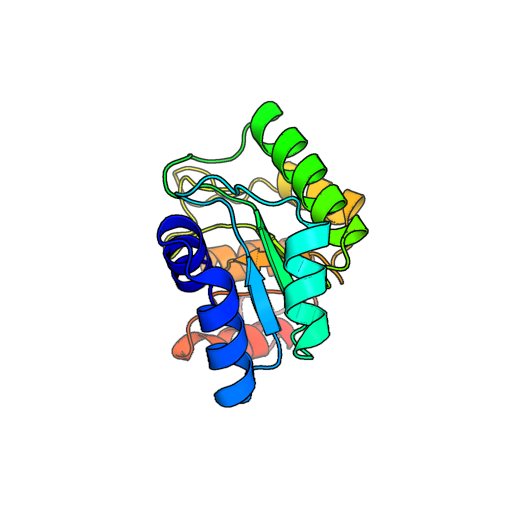17 C C . GLU A 1 158 ? -8.495 -3.216 -17.435 1.00 95.44 158 GLU A C 1
ATOM 1219 O O . GLU A 1 158 ? -8.330 -3.761 -18.528 1.00 95.44 158 GLU A O 1
ATOM 1224 N N . GLU A 1 159 ? -7.488 -3.087 -16.562 1.00 94.94 159 GLU A N 1
ATOM 1225 C CA . GLU A 1 159 ? -6.114 -3.560 -16.796 1.00 94.94 159 GLU A CA 1
ATOM 1226 C C . GLU A 1 159 ? -5.812 -4.923 -16.145 1.00 94.94 159 GLU A C 1
ATOM 1228 O O . GLU A 1 159 ? -4.815 -5.549 -16.506 1.00 94.94 159 GLU A O 1
ATOM 1233 N N . LEU A 1 160 ? -6.679 -5.454 -15.271 1.00 95.00 160 LEU A N 1
ATOM 1234 C CA . LEU A 1 160 ? -6.472 -6.750 -14.593 1.00 95.00 160 LEU A CA 1
ATOM 1235 C C . LEU A 1 160 ? -6.145 -7.897 -15.568 1.00 95.00 160 LEU A C 1
ATOM 1237 O O . LEU A 1 160 ? -5.207 -8.665 -15.348 1.00 95.00 160 LEU A O 1
ATOM 1241 N N . LEU A 1 161 ? -6.872 -7.982 -16.690 1.00 94.94 161 LEU A N 1
ATOM 1242 C CA . LEU A 1 161 ? -6.607 -8.986 -17.727 1.00 94.94 161 LEU A CA 1
ATOM 1243 C C . LEU A 1 161 ? -5.279 -8.741 -18.460 1.00 94.94 161 LEU A C 1
ATOM 1245 O O . LEU A 1 161 ? -4.632 -9.706 -18.857 1.00 94.94 161 LEU A O 1
ATOM 1249 N N . ARG A 1 162 ? -4.841 -7.481 -18.620 1.00 91.38 162 ARG A N 1
ATOM 1250 C CA . ARG A 1 162 ? -3.529 -7.149 -19.207 1.00 91.38 162 ARG A CA 1
ATOM 1251 C C . ARG A 1 162 ? -2.401 -7.639 -18.302 1.00 91.38 162 ARG A C 1
ATOM 1253 O O . ARG A 1 162 ? -1.447 -8.229 -18.806 1.00 91.38 162 ARG A O 1
ATOM 1260 N N . VAL A 1 163 ? -2.525 -7.419 -16.993 1.00 95.19 163 VAL A N 1
ATOM 1261 C CA . VAL A 1 163 ? -1.539 -7.862 -16.001 1.00 95.19 163 VAL A CA 1
ATOM 1262 C C . VAL A 1 163 ? -1.416 -9.388 -16.002 1.00 95.19 163 VAL A C 1
ATOM 1264 O O . VAL A 1 163 ? -0.304 -9.890 -16.131 1.00 95.19 163 VAL A O 1
ATOM 1267 N N . GLU A 1 164 ? -2.517 -10.145 -15.972 1.00 95.31 164 GLU A N 1
ATOM 1268 C CA . GLU A 1 164 ? -2.455 -11.619 -16.049 1.00 95.31 164 GLU A CA 1
ATOM 1269 C C . GLU A 1 164 ? -1.889 -12.119 -17.394 1.00 95.31 164 GLU A C 1
ATOM 1271 O O . GLU A 1 164 ? -1.083 -13.049 -17.436 1.00 95.31 164 GLU A O 1
ATOM 1276 N N . ILE A 1 165 ? -2.232 -11.466 -18.510 1.00 93.25 165 ILE A N 1
ATOM 1277 C CA . ILE A 1 165 ? -1.650 -11.753 -19.831 1.00 93.25 165 ILE A CA 1
ATOM 1278 C C . ILE A 1 165 ? -0.121 -11.535 -19.832 1.00 93.25 165 ILE A C 1
ATOM 1280 O O . ILE A 1 165 ? 0.607 -12.346 -20.411 1.00 93.25 165 ILE A O 1
ATOM 1284 N N . PHE A 1 166 ? 0.387 -10.508 -19.139 1.00 90.69 166 PHE A N 1
ATOM 1285 C CA . PHE A 1 166 ? 1.826 -10.264 -18.966 1.00 90.69 166 PHE A CA 1
ATOM 1286 C C . PHE A 1 166 ? 2.489 -11.298 -18.038 1.00 90.69 166 PHE A C 1
ATOM 1288 O O . PHE A 1 166 ? 3.518 -11.882 -18.394 1.00 90.69 166 PHE A O 1
ATOM 1295 N N . ARG A 1 167 ? 1.869 -11.607 -16.888 1.00 94.06 167 ARG A N 1
ATOM 1296 C CA . ARG A 1 167 ? 2.322 -12.656 -15.948 1.00 94.06 167 ARG A CA 1
ATOM 1297 C C . ARG A 1 167 ? 2.350 -14.055 -16.578 1.00 94.06 167 ARG A C 1
ATOM 1299 O O . ARG A 1 167 ? 3.075 -14.922 -16.101 1.00 94.06 167 ARG A O 1
ATOM 1306 N N . ARG A 1 168 ? 1.625 -14.271 -17.681 1.00 93.38 168 ARG A N 1
ATOM 1307 C CA . ARG A 1 168 ? 1.626 -15.519 -18.466 1.00 93.38 168 ARG A CA 1
ATOM 1308 C C . ARG A 1 168 ? 2.527 -15.533 -19.703 1.00 93.38 168 ARG A C 1
ATOM 1310 O O . ARG A 1 168 ? 2.684 -16.598 -20.291 1.00 93.38 168 ARG A O 1
ATOM 1317 N N . GLY A 1 169 ? 3.091 -14.400 -20.124 1.00 89.50 169 GLY A N 1
ATOM 1318 C CA . GLY A 1 169 ? 3.869 -14.312 -21.372 1.00 89.50 169 GLY A CA 1
ATOM 1319 C C . GLY A 1 169 ? 3.024 -14.370 -22.644 1.00 89.50 169 GLY A C 1
ATOM 1320 O O . GLY A 1 169 ? 3.485 -14.822 -23.686 1.00 89.50 169 GLY A O 1
ATOM 1321 N N . LEU A 1 170 ? 1.770 -13.921 -22.558 1.00 90.25 170 LEU A N 1
ATOM 1322 C CA . LEU A 1 170 ? 0.815 -13.883 -23.671 1.00 90.25 170 LEU A CA 1
ATOM 1323 C C . LEU A 1 170 ? 0.709 -12.473 -24.294 1.00 90.25 170 LEU A C 1
ATOM 1325 O O . LEU A 1 170 ? -0.222 -12.188 -25.045 1.00 90.25 170 LEU A O 1
ATOM 1329 N N . HIS A 1 171 ? 1.663 -11.593 -23.973 1.00 85.88 171 HIS A N 1
ATOM 1330 C CA . HIS A 1 171 ? 1.841 -10.253 -24.536 1.00 85.88 171 HIS A CA 1
ATOM 1331 C C . HIS A 1 171 ? 3.180 -10.190 -25.279 1.00 85.88 171 HIS A C 1
ATOM 1333 O O . HIS A 1 171 ? 4.144 -10.786 -24.808 1.00 85.88 171 HIS A O 1
ATOM 1339 N N . SER A 1 172 ? 3.276 -9.426 -26.374 1.00 83.50 172 SER A N 1
ATOM 1340 C CA . SER A 1 172 ? 4.537 -9.199 -27.111 1.00 83.50 172 SER A CA 1
ATOM 1341 C C . SER A 1 172 ? 5.673 -8.747 -26.195 1.00 83.50 172 SER A C 1
ATOM 1343 O O . SER A 1 172 ? 6.763 -9.297 -26.205 1.00 83.50 172 SER A O 1
ATOM 1345 N N . ASP A 1 173 ? 5.361 -7.771 -25.354 1.00 78.69 173 ASP A N 1
ATOM 1346 C CA . ASP A 1 173 ? 6.264 -7.122 -24.407 1.00 78.69 173 ASP A CA 1
ATOM 1347 C C . ASP A 1 173 ? 6.665 -8.044 -23.227 1.00 78.69 173 ASP A C 1
ATOM 1349 O O . ASP A 1 173 ? 7.398 -7.622 -22.346 1.00 78.69 173 ASP A O 1
ATOM 1353 N N . ALA A 1 174 ? 6.147 -9.278 -23.185 1.00 78.00 174 ALA A N 1
ATOM 1354 C CA . ALA A 1 174 ? 6.384 -10.289 -22.150 1.00 78.00 174 ALA A CA 1
ATOM 1355 C C . ALA A 1 174 ? 6.841 -11.639 -22.747 1.00 78.00 174 ALA A C 1
ATOM 1357 O O . ALA A 1 174 ? 6.716 -12.682 -22.090 1.00 78.00 174 ALA A O 1
ATOM 1358 N N . PHE A 1 175 ? 7.267 -11.625 -24.013 1.00 74.81 175 PHE A N 1
ATOM 1359 C CA . PHE A 1 175 ? 7.597 -12.798 -24.815 1.00 74.81 175 PHE A CA 1
ATOM 1360 C C . PHE A 1 175 ? 9.111 -12.854 -25.061 1.00 74.81 175 PHE A C 1
ATOM 1362 O O . PHE A 1 175 ? 9.638 -12.101 -25.882 1.00 74.81 175 PHE A O 1
ATOM 1369 N N . GLU A 1 176 ? 9.776 -13.755 -24.336 1.00 60.81 176 GLU A N 1
ATOM 1370 C CA . GLU A 1 176 ? 11.181 -14.157 -24.511 1.00 60.81 176 GLU A CA 1
ATOM 1371 C C . GLU A 1 176 ? 11.264 -15.530 -25.201 1.00 60.81 176 GLU A C 1
ATOM 1373 O O . GLU A 1 176 ? 10.445 -16.412 -24.842 1.00 60.81 176 GLU A O 1
#

pLDDT: mean 93.83, std 5.96, range [60.81, 98.69]

Radius of gyration: 16.52 Å; Cα contacts (8 Å, |Δi|>4): 297; chains: 1; bounding box: 38×31×47 Å

Mean predicted aligned error: 3.43 Å

Foldseek 3Di:
DDAPLCQVCQVVVNNLVSLVVCLVVVNQEDEHEPAPHDHPDFLLVSQVSNVVSNYAYEYEQWHNPAFEDDPVSLVVSLVSNVSNVVSRHQAYEYDCPLPCARTYQAHNVNDGVLVSVVVCCVSPNQNRYEYEQNDPSSLCNCCVNVNLSRHYPNHDPVCPVVSVCLSVCVDPSNPD

Solvent-accessible surface area (backbone atoms only — not comparable to full-atom values): 9440 Å² total; per-residue (Å²): 85,64,30,67,68,43,36,54,22,51,79,68,74,36,45,68,63,50,49,51,51,36,39,77,69,69,47,56,45,41,25,41,50,54,39,88,47,85,76,96,60,58,52,48,58,55,40,46,64,28,49,78,54,67,25,44,37,32,39,44,45,54,42,109,76,57,49,41,58,48,75,67,60,42,55,51,40,51,55,49,51,53,50,32,46,79,31,62,36,73,35,40,34,39,40,20,65,83,72,32,42,35,16,32,53,13,39,78,89,42,50,73,42,56,77,58,51,48,52,51,41,72,75,58,31,56,90,33,37,30,36,43,19,38,42,72,71,49,43,44,55,46,37,71,73,68,30,69,76,57,42,71,37,70,57,42,81,90,45,51,65,56,52,54,32,42,58,69,42,74,34,81,97,41,59,130

Nearest PDB structures (foldseek):
  1qwg-assembly1_A  TM=8.936E-01  e=2.779E-13  Methanocaldococcus jannaschii
  7ou8-assembly1_BBB  TM=6.014E-01  e=4.344E-03  Bacteroides thetaiotaomicron VPI-5482
  2w66-assembly2_B  TM=5.902E-01  e=3.994E-02  Bacteroides thetaiotaomicron VPI-5482
  2gpt-assembly1_A  TM=5.701E-01  e=4.489E-02  Arabidopsis thaliana
  2o7q-assembly1_A  TM=5.684E-01  e=6.373E-02  Arabidopsis thaliana

Secondary structure (DSSP, 8-state):
--HHHHHHHHHTT-HHHHHHHHHHTT--EEEEE-SSS--SS-HHHHHHHHHTTT-EEEEEE--TT--B--HHHHHHHHHHHHHHHTTT--EEEEP-TTTTSSBBTB-TTS-B-HHHHHHHHHHH-TTTEEEE--SHHHHHHHHHHS-TT--EES--TTTHHHHHHHHTT-SGGG--

Sequence (176 aa):
TGGGPFEVAVAQGQLEAYLDLCADLGITRIECGEGFTELPHKPRTIVQMAHERELEVQYEMGKKHEGPFTEESLDEAIARGHAWLDAGAVQLVVEARESAKGVGMFGNDGSLNTAYADRFAEEFGLDIAMFEAPNKPSQFAFMEHFGRHVHLCNVRLEELLRVEIFRRGLHSDAFE